Protein AF-A0A535UAD2-F1 (afdb_monomer_lite)

Foldseek 3Di:
DVLVVLCCLQQVLLVVLLVLQQPAQDDDPPPFPLVSCLVPLVSLQVSLVVVLVSQVSNLVNLLSLCVPQDDPLQVQLNVLSVQQNPLVNVLSCQLRNVLSVLSVVLVPDDPVVSVVSSVVSRCSNVDPSSLVSLLSNLVSLLSNLLSSLLSPWDFPPDCVQLVVLSVVLVVLQVCCSPVVPPDPVSVVSQLVSLQSNLVGTPVSQLSSLSSSLSRQVSVDCHPPRNSSSSVSSSVSSVVSSVVVVVVVPVVVVVVVVD

Structure (mmCIF, N/CA/C/O backbone):
data_AF-A0A535UAD2-F1
#
_entry.id   AF-A0A535UAD2-F1
#
loop_
_atom_site.group_PDB
_atom_site.id
_atom_site.type_symbol
_atom_site.label_atom_id
_atom_site.label_alt_id
_atom_site.label_comp_id
_atom_site.label_asym_id
_atom_site.label_entity_id
_atom_site.label_seq_id
_atom_site.pdbx_PDB_ins_code
_atom_site.Cartn_x
_atom_site.Cartn_y
_atom_site.Cartn_z
_atom_site.occupancy
_atom_site.B_iso_or_equiv
_atom_site.auth_seq_id
_atom_site.auth_comp_id
_atom_site.auth_asym_id
_atom_site.auth_atom_id
_atom_site.pdbx_PDB_model_num
ATOM 1 N N . MET A 1 1 ? -20.651 -20.665 1.777 1.00 61.84 1 MET A N 1
ATOM 2 C CA . MET A 1 1 ? -19.975 -20.111 0.577 1.00 61.84 1 MET A CA 1
ATOM 3 C C . MET A 1 1 ? -19.566 -18.639 0.731 1.00 61.84 1 MET A C 1
ATOM 5 O O . MET A 1 1 ? -18.399 -18.337 0.530 1.00 61.84 1 MET A O 1
ATOM 9 N N . VAL A 1 2 ? -20.458 -17.730 1.158 1.00 84.56 2 VAL A N 1
ATOM 10 C CA . VAL A 1 2 ? -20.166 -16.276 1.272 1.00 84.56 2 VAL A CA 1
ATOM 11 C C . VAL A 1 2 ? -19.014 -15.938 2.240 1.00 84.56 2 VAL A C 1
ATOM 13 O O . VAL A 1 2 ? -18.211 -15.055 1.952 1.00 84.56 2 VAL A O 1
ATOM 16 N N . ILE A 1 3 ? -18.889 -16.657 3.362 1.00 87.38 3 ILE A N 1
ATOM 17 C CA . ILE A 1 3 ? -17.812 -16.437 4.349 1.00 87.38 3 ILE A CA 1
ATOM 18 C C . ILE A 1 3 ? -16.438 -16.830 3.787 1.00 87.38 3 ILE A C 1
ATOM 20 O O . ILE A 1 3 ? -15.471 -16.098 3.971 1.00 87.38 3 ILE A O 1
ATOM 24 N N . ILE A 1 4 ? -16.359 -17.949 3.060 1.00 90.81 4 ILE A N 1
ATOM 25 C CA . ILE A 1 4 ? -15.107 -18.426 2.453 1.00 90.81 4 ILE A CA 1
ATOM 26 C C . ILE A 1 4 ? -14.611 -17.404 1.427 1.00 90.81 4 ILE A C 1
ATOM 28 O O . ILE A 1 4 ? -13.468 -16.971 1.508 1.00 90.81 4 ILE A O 1
ATOM 32 N N . LEU A 1 5 ? -15.490 -16.945 0.529 1.00 93.06 5 LEU A N 1
ATOM 33 C CA . LEU A 1 5 ? -15.155 -15.914 -0.460 1.00 93.06 5 LEU A CA 1
ATOM 34 C C . LEU A 1 5 ? -14.675 -14.615 0.200 1.00 93.06 5 LEU A C 1
ATOM 36 O O . LEU A 1 5 ? -13.677 -14.040 -0.225 1.00 93.06 5 LEU A O 1
ATOM 40 N N . ARG A 1 6 ? -15.334 -14.179 1.282 1.00 94.75 6 ARG A N 1
ATOM 41 C CA . ARG A 1 6 ? -14.886 -13.020 2.064 1.00 94.75 6 ARG A CA 1
ATOM 42 C C . ARG A 1 6 ? -13.470 -13.220 2.601 1.00 94.75 6 ARG A C 1
ATOM 44 O O . ARG A 1 6 ? -12.652 -12.329 2.416 1.00 94.75 6 ARG A O 1
ATOM 51 N N . ARG A 1 7 ? -13.171 -14.351 3.249 1.00 95.19 7 ARG A N 1
ATOM 52 C CA . ARG A 1 7 ? -11.836 -14.610 3.820 1.00 95.19 7 ARG A CA 1
ATOM 53 C C . ARG A 1 7 ? -10.758 -14.726 2.748 1.00 95.19 7 ARG A C 1
ATOM 55 O O . ARG A 1 7 ? -9.658 -14.231 2.961 1.00 95.19 7 ARG A O 1
ATOM 62 N N . LEU A 1 8 ? -11.075 -15.313 1.594 1.00 96.69 8 LEU A N 1
ATOM 63 C CA . LEU A 1 8 ? -10.153 -15.352 0.457 1.00 96.69 8 LEU A CA 1
ATOM 64 C C . LEU A 1 8 ? -9.745 -13.940 0.022 1.00 96.69 8 LEU A C 1
ATOM 66 O O . LEU A 1 8 ? -8.566 -13.694 -0.199 1.00 96.69 8 LEU A O 1
ATOM 70 N N . VAL A 1 9 ? -10.685 -12.993 -0.019 1.00 97.62 9 VAL A N 1
ATOM 71 C CA . VAL A 1 9 ? -10.362 -11.596 -0.341 1.00 97.62 9 VAL A CA 1
ATOM 72 C C . VAL A 1 9 ? -9.655 -10.901 0.825 1.00 97.62 9 VAL A C 1
ATOM 74 O O . VAL A 1 9 ? -8.586 -10.332 0.630 1.00 97.62 9 VAL A O 1
ATOM 77 N N . VAL A 1 10 ? -10.227 -10.958 2.031 1.00 97.94 10 VAL A N 1
ATOM 78 C CA . VAL A 1 10 ? -9.766 -10.189 3.202 1.00 97.94 10 VAL A CA 1
ATOM 79 C C . VAL A 1 10 ? -8.396 -10.647 3.711 1.00 97.94 10 VAL A C 1
ATOM 81 O O . VAL A 1 10 ? -7.598 -9.833 4.165 1.00 97.94 10 VAL A O 1
ATOM 84 N N . LEU A 1 11 ? -8.115 -11.948 3.640 1.00 98.25 11 LEU A N 1
ATOM 85 C CA . LEU A 1 11 ? -6.877 -12.544 4.146 1.00 98.25 11 LEU A CA 1
ATOM 86 C C . LEU A 1 11 ? -5.958 -12.988 3.010 1.00 98.25 11 LEU A C 1
ATOM 88 O O . LEU A 1 11 ? -4.758 -12.733 3.060 1.00 98.25 11 LEU A O 1
ATOM 92 N N . GLY A 1 12 ? -6.509 -13.629 1.978 1.00 98.12 12 GLY A N 1
ATOM 93 C CA . GLY A 1 12 ? -5.711 -14.156 0.871 1.00 98.12 12 GLY A CA 1
ATOM 94 C C . GLY A 1 12 ? -5.023 -13.057 0.067 1.00 98.12 12 GLY A C 1
ATOM 95 O O . GLY A 1 12 ? -3.848 -13.195 -0.251 1.00 98.12 12 GLY A O 1
ATOM 96 N N . THR A 1 13 ? -5.702 -11.938 -0.199 1.00 98.50 13 THR A N 1
ATOM 97 C CA . THR A 1 13 ? -5.114 -10.846 -0.991 1.00 98.50 13 THR A CA 1
ATOM 98 C C . THR A 1 13 ? -3.868 -10.224 -0.354 1.00 98.50 13 THR A C 1
ATOM 100 O O . THR A 1 13 ? -2.823 -10.247 -1.004 1.00 98.50 13 THR A O 1
ATOM 103 N N . PRO A 1 14 ? -3.913 -9.683 0.885 1.00 98.44 14 PRO A N 1
ATOM 104 C CA . PRO A 1 14 ? -2.718 -9.096 1.490 1.00 98.44 14 PRO A CA 1
ATOM 105 C C . PRO A 1 14 ? -1.610 -10.133 1.706 1.00 98.44 14 PRO A C 1
ATOM 107 O O . PRO A 1 14 ? -0.440 -9.788 1.602 1.00 98.44 14 PRO A O 1
ATOM 110 N N . PHE A 1 15 ? -1.956 -11.403 1.948 1.00 98.56 15 PHE A N 1
ATOM 111 C CA . PHE A 1 15 ? -0.979 -12.485 2.068 1.00 98.56 15 PHE A CA 1
ATOM 112 C C . PHE A 1 15 ? -0.243 -12.757 0.749 1.00 98.56 15 PHE A C 1
ATOM 114 O O . PHE A 1 15 ? 0.985 -12.806 0.726 1.00 98.56 15 PHE A O 1
ATOM 121 N N . VAL A 1 16 ? -0.980 -12.899 -0.358 1.00 98.62 16 VAL A N 1
ATOM 122 C CA . VAL A 1 16 ? -0.394 -13.133 -1.685 1.00 98.62 16 VAL A CA 1
ATOM 123 C C . VAL A 1 16 ? 0.443 -11.934 -2.124 1.00 98.62 16 VAL A C 1
ATOM 125 O O . VAL A 1 16 ? 1.575 -12.133 -2.557 1.00 98.62 16 VAL A O 1
ATOM 128 N N . LEU A 1 17 ? -0.064 -10.706 -1.959 1.00 98.38 17 LEU A N 1
ATOM 129 C CA . LEU A 1 17 ? 0.715 -9.499 -2.246 1.00 98.38 17 LEU A CA 1
ATOM 130 C C . LEU A 1 17 ? 1.997 -9.447 -1.413 1.00 98.38 17 LEU A C 1
ATOM 132 O O . LEU A 1 17 ? 3.058 -9.223 -1.977 1.00 98.38 17 LEU A O 1
ATOM 136 N N . ALA A 1 18 ? 1.933 -9.734 -0.106 1.00 98.00 18 ALA A N 1
ATOM 137 C CA . ALA A 1 18 ? 3.120 -9.704 0.748 1.00 98.00 18 ALA A CA 1
ATOM 138 C C . ALA A 1 18 ? 4.204 -10.667 0.247 1.00 98.00 18 ALA A C 1
ATOM 140 O O . ALA A 1 18 ? 5.378 -10.314 0.243 1.00 98.00 18 ALA A O 1
ATOM 141 N N . ILE A 1 19 ? 3.817 -11.868 -0.197 1.00 98.19 19 ILE A N 1
ATOM 142 C CA . ILE A 1 19 ? 4.753 -12.860 -0.742 1.00 98.19 19 ILE A CA 1
ATOM 143 C C . ILE A 1 19 ? 5.344 -12.396 -2.072 1.00 98.19 19 ILE A C 1
ATOM 145 O O . ILE A 1 19 ? 6.554 -12.495 -2.257 1.00 98.19 19 ILE A O 1
ATOM 149 N N . LEU A 1 20 ? 4.512 -11.916 -2.998 1.00 97.94 20 LEU A N 1
ATOM 150 C CA . LEU A 1 20 ? 4.973 -11.457 -4.309 1.00 97.94 20 LEU A CA 1
ATOM 151 C C . LEU A 1 20 ? 5.930 -10.269 -4.174 1.00 97.94 20 LEU A C 1
ATOM 153 O O . LEU A 1 20 ? 7.004 -10.268 -4.779 1.00 97.94 20 LEU A O 1
ATOM 157 N N . ASP A 1 21 ? 5.574 -9.312 -3.320 1.00 97.00 21 ASP A N 1
ATOM 158 C CA . ASP A 1 21 ? 6.324 -8.080 -3.133 1.00 97.00 21 ASP A CA 1
ATOM 159 C C . ASP A 1 21 ? 7.686 -8.329 -2.473 1.00 97.00 21 ASP A C 1
ATOM 161 O O . ASP A 1 21 ? 8.613 -7.582 -2.751 1.00 97.00 21 ASP A O 1
ATOM 165 N N . ILE A 1 22 ? 7.885 -9.404 -1.689 1.00 96.81 22 ILE A N 1
ATOM 166 C CA . ILE A 1 22 ? 9.226 -9.792 -1.184 1.00 96.81 22 ILE A CA 1
ATOM 167 C C . ILE A 1 22 ? 10.233 -9.938 -2.332 1.00 96.81 22 ILE A C 1
ATOM 169 O O . ILE A 1 22 ? 11.409 -9.611 -2.171 1.00 96.81 22 ILE A O 1
ATOM 173 N N . PHE A 1 23 ? 9.771 -10.410 -3.489 1.00 95.62 23 PHE A N 1
ATOM 174 C CA . PHE A 1 23 ? 10.596 -10.636 -4.669 1.00 95.62 23 PHE A CA 1
ATOM 175 C C . PHE A 1 23 ? 10.524 -9.484 -5.675 1.00 95.62 23 PHE A C 1
ATOM 177 O O . PHE A 1 23 ? 11.023 -9.628 -6.792 1.00 95.62 23 PHE A O 1
ATOM 184 N N . HIS A 1 24 ? 9.919 -8.346 -5.328 1.00 95.50 24 HIS A N 1
ATOM 185 C CA . HIS A 1 24 ? 9.882 -7.190 -6.215 1.00 95.50 24 HIS A CA 1
ATOM 186 C C . HIS A 1 24 ? 11.310 -6.658 -6.457 1.00 95.50 24 HIS A C 1
ATOM 188 O O . HIS A 1 24 ? 12.003 -6.298 -5.494 1.00 95.50 24 HIS A O 1
ATOM 194 N N . PRO A 1 25 ? 11.776 -6.559 -7.723 1.00 92.12 25 PRO A N 1
ATOM 195 C CA . PRO A 1 25 ? 13.094 -6.014 -8.028 1.00 92.12 25 PRO A CA 1
ATOM 196 C C . PRO A 1 25 ? 13.251 -4.613 -7.437 1.00 92.12 25 PRO A C 1
ATOM 198 O O . PRO A 1 25 ? 12.496 -3.695 -7.747 1.00 92.12 25 PRO A O 1
ATOM 201 N N . SER A 1 26 ? 14.221 -4.463 -6.544 1.00 81.19 26 SER A N 1
ATOM 202 C CA . SER A 1 26 ? 14.482 -3.217 -5.827 1.00 81.19 26 SER A CA 1
ATOM 203 C C . SER A 1 26 ? 15.801 -2.643 -6.311 1.00 81.19 26 SER A C 1
ATOM 205 O O . SER A 1 26 ? 16.771 -3.381 -6.488 1.00 81.19 26 SER A O 1
ATOM 207 N N . PHE A 1 27 ? 15.856 -1.334 -6.517 1.00 75.94 27 PHE A N 1
ATOM 208 C CA . PHE A 1 27 ? 17.075 -0.677 -6.959 1.00 75.94 27 PHE A CA 1
ATOM 209 C C . PHE A 1 27 ? 17.232 0.689 -6.320 1.00 75.94 27 PHE A C 1
ATOM 211 O O . PHE A 1 27 ? 16.265 1.371 -5.986 1.00 75.94 27 PHE A O 1
ATOM 218 N N . PHE A 1 28 ? 18.489 1.072 -6.144 1.00 60.41 28 PHE A N 1
ATOM 219 C CA . PHE A 1 28 ? 18.849 2.393 -5.667 1.00 60.41 28 PHE A CA 1
ATOM 220 C C . PHE A 1 28 ? 18.935 3.347 -6.858 1.00 60.41 28 PHE A C 1
ATOM 222 O O . PHE A 1 28 ? 19.358 2.957 -7.945 1.00 60.41 28 PHE A O 1
ATOM 229 N N . ALA A 1 29 ? 18.572 4.612 -6.647 1.00 55.81 29 ALA A N 1
ATOM 230 C CA . ALA A 1 29 ? 18.468 5.623 -7.702 1.00 55.81 29 ALA A CA 1
ATOM 231 C C . ALA A 1 29 ? 19.754 5.842 -8.533 1.00 55.81 29 ALA A C 1
ATOM 233 O O . ALA A 1 29 ? 19.689 6.451 -9.595 1.00 55.81 29 ALA A O 1
ATOM 234 N N . GLN A 1 30 ? 20.916 5.354 -8.083 1.00 60.47 30 GLN A N 1
ATOM 235 C CA . GLN A 1 30 ? 22.208 5.615 -8.723 1.00 60.47 30 GLN A CA 1
ATOM 236 C C . GLN A 1 30 ? 22.417 4.902 -10.071 1.00 60.47 30 GLN A C 1
ATOM 238 O O . GLN A 1 30 ? 23.239 5.364 -10.854 1.00 60.47 30 GLN A O 1
ATOM 243 N N . THR A 1 31 ? 21.705 3.808 -10.368 1.00 68.69 31 THR A N 1
ATOM 244 C CA . THR A 1 31 ? 21.926 3.014 -11.598 1.00 68.69 31 THR A CA 1
ATOM 245 C C . THR A 1 31 ? 20.880 3.230 -12.701 1.00 68.69 31 THR A C 1
ATOM 247 O O . THR A 1 31 ? 21.028 2.669 -13.785 1.00 68.69 31 THR A O 1
ATOM 250 N N . GLY A 1 32 ? 19.850 4.054 -12.466 1.00 81.50 32 GLY A N 1
ATOM 251 C CA . GLY A 1 32 ? 18.708 4.198 -13.382 1.00 81.50 32 GLY A CA 1
ATOM 252 C C . GLY A 1 32 ? 17.814 2.950 -13.409 1.00 81.50 32 GLY A C 1
ATOM 253 O O . GLY A 1 32 ? 18.252 1.832 -13.118 1.00 81.50 32 GLY A O 1
ATOM 254 N N . VAL A 1 33 ? 16.535 3.120 -13.749 1.00 87.56 33 VAL A N 1
ATOM 255 C CA . VAL A 1 33 ? 15.573 2.005 -13.786 1.00 87.56 33 VAL A CA 1
ATOM 256 C C . VAL A 1 33 ? 15.915 1.024 -14.911 1.00 87.56 33 VAL A C 1
ATOM 258 O O . VAL A 1 33 ? 15.781 -0.193 -14.748 1.00 87.56 33 VAL A O 1
ATOM 261 N N . PHE A 1 34 ? 16.429 1.540 -16.033 1.00 89.88 34 PHE A N 1
ATOM 262 C CA . PHE A 1 34 ? 16.767 0.735 -17.201 1.00 89.88 34 PHE A CA 1
ATOM 263 C C . PHE A 1 34 ? 17.788 -0.359 -16.863 1.00 89.88 34 PHE A C 1
ATOM 265 O O . PHE A 1 34 ? 17.537 -1.543 -17.103 1.00 89.88 34 PHE A O 1
ATOM 272 N N . GLN A 1 35 ? 18.932 0.013 -16.281 1.00 87.50 35 GLN A N 1
ATOM 273 C CA . GLN A 1 35 ? 19.981 -0.957 -15.955 1.00 87.50 35 GLN A CA 1
ATOM 274 C C . GLN A 1 35 ? 19.557 -1.884 -14.818 1.00 87.50 35 GLN A C 1
ATOM 276 O O . GLN A 1 35 ? 19.829 -3.083 -14.870 1.00 87.50 35 GLN A O 1
ATOM 281 N N . ALA A 1 36 ? 18.862 -1.340 -13.818 1.00 87.00 36 ALA A N 1
ATOM 282 C CA . ALA A 1 36 ? 18.473 -2.069 -12.621 1.00 87.00 36 ALA A CA 1
ATOM 283 C C . ALA A 1 36 ? 17.567 -3.279 -12.892 1.00 87.00 36 ALA A C 1
ATOM 285 O O . ALA A 1 36 ? 17.713 -4.319 -12.249 1.00 87.00 36 ALA A O 1
ATOM 286 N N . ILE A 1 37 ? 16.631 -3.152 -13.834 1.00 90.56 37 ILE A N 1
ATOM 287 C CA . ILE A 1 37 ? 15.585 -4.162 -14.054 1.00 90.56 37 ILE A CA 1
ATOM 288 C C . ILE A 1 37 ? 15.867 -5.035 -15.280 1.00 90.56 37 ILE A C 1
ATOM 290 O O . ILE A 1 37 ? 15.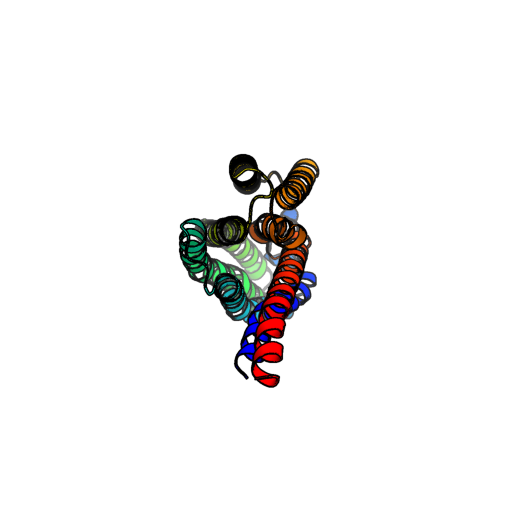300 -6.120 -15.395 1.00 90.56 37 ILE A O 1
ATOM 294 N N . SER A 1 38 ? 16.758 -4.622 -16.189 1.00 89.88 38 SER A N 1
ATOM 295 C CA . SER A 1 38 ? 16.991 -5.307 -17.474 1.00 89.88 38 SER A CA 1
ATOM 296 C C . SER A 1 38 ? 17.190 -6.828 -17.359 1.00 89.88 38 SER A C 1
ATOM 298 O O . SER A 1 38 ? 16.661 -7.576 -18.179 1.00 89.88 38 SER A O 1
ATOM 300 N N . SER A 1 39 ? 17.894 -7.308 -16.328 1.00 92.06 39 SER A N 1
ATOM 301 C CA . SER A 1 39 ? 18.132 -8.744 -16.100 1.00 92.06 39 SER A CA 1
ATOM 302 C C . SER A 1 39 ? 16.911 -9.515 -15.576 1.00 92.06 39 SER A C 1
ATOM 304 O O . SER A 1 39 ? 16.857 -10.736 -15.699 1.00 92.06 39 SER A O 1
ATOM 306 N N . GLN A 1 40 ? 15.918 -8.821 -15.015 1.00 94.19 40 GLN A N 1
ATOM 307 C CA . GLN A 1 40 ? 14.730 -9.388 -14.366 1.00 94.19 40 GLN A CA 1
ATOM 308 C C . GLN A 1 40 ? 13.425 -8.978 -15.067 1.00 94.19 40 GLN A C 1
ATOM 310 O O . GLN A 1 40 ? 12.338 -9.080 -14.500 1.00 94.19 40 GLN A O 1
ATOM 315 N N . ILE A 1 41 ? 13.509 -8.542 -16.327 1.00 95.19 41 ILE A N 1
ATOM 316 C CA . ILE A 1 41 ? 12.401 -7.898 -17.041 1.00 95.19 41 ILE A CA 1
ATOM 317 C C . ILE A 1 41 ? 11.138 -8.760 -17.183 1.00 95.19 41 ILE A C 1
ATOM 319 O O . ILE A 1 41 ? 10.018 -8.251 -17.188 1.00 95.19 41 ILE A O 1
ATOM 323 N N . ASN A 1 42 ? 11.295 -10.081 -17.291 1.00 96.19 42 ASN A N 1
ATOM 324 C CA . ASN A 1 42 ? 10.160 -11.002 -17.359 1.00 96.19 42 ASN A CA 1
ATOM 325 C C . ASN A 1 42 ? 9.392 -11.040 -16.041 1.00 96.19 42 ASN A C 1
ATOM 327 O O . ASN A 1 42 ? 8.162 -10.983 -16.046 1.00 96.19 42 ASN A O 1
ATOM 331 N N . TRP A 1 43 ? 10.119 -11.108 -14.927 1.00 97.06 43 TRP A N 1
ATOM 332 C CA . TRP A 1 43 ? 9.512 -11.092 -13.607 1.00 97.06 43 TRP A CA 1
ATOM 333 C C . TRP A 1 43 ? 8.881 -9.735 -13.312 1.00 97.06 43 TRP A C 1
ATOM 335 O O . TRP A 1 43 ? 7.729 -9.696 -12.906 1.00 97.06 43 TRP A O 1
ATOM 345 N N . TRP A 1 44 ? 9.574 -8.640 -13.631 1.00 96.88 44 TRP A N 1
ATOM 346 C CA . TRP A 1 44 ? 9.049 -7.284 -13.487 1.00 96.88 44 TRP A CA 1
ATOM 347 C C . TRP A 1 44 ? 7.664 -7.118 -14.125 1.00 96.88 44 TRP A C 1
ATOM 349 O O . TRP A 1 44 ? 6.718 -6.736 -13.444 1.00 96.88 44 TRP A O 1
ATOM 359 N N . ILE A 1 45 ? 7.510 -7.468 -15.407 1.00 97.75 45 ILE A N 1
ATOM 360 C CA . ILE A 1 45 ? 6.211 -7.350 -16.090 1.00 97.75 45 ILE A CA 1
ATOM 361 C C . ILE A 1 45 ? 5.177 -8.298 -15.476 1.00 97.75 45 ILE A C 1
ATOM 363 O O . ILE A 1 45 ? 4.038 -7.896 -15.258 1.00 97.75 45 ILE A O 1
ATOM 367 N N . THR A 1 46 ? 5.561 -9.546 -15.190 1.00 98.38 46 THR A N 1
ATOM 368 C CA . THR A 1 46 ? 4.646 -10.545 -14.614 1.00 98.38 46 THR A CA 1
ATOM 369 C C . THR A 1 46 ? 4.092 -10.075 -13.272 1.00 98.38 46 THR A C 1
ATOM 371 O O . THR A 1 46 ? 2.886 -10.139 -13.052 1.00 98.38 46 THR A O 1
ATOM 374 N N . LEU A 1 47 ? 4.965 -9.569 -12.401 1.00 98.31 47 LEU A N 1
ATOM 375 C CA . LEU A 1 47 ? 4.618 -9.066 -11.081 1.00 98.31 47 LEU A CA 1
ATOM 376 C C . LEU A 1 47 ? 3.605 -7.923 -11.174 1.00 98.31 47 LEU A C 1
ATOM 378 O O . LEU A 1 47 ? 2.530 -8.038 -10.594 1.00 98.31 47 LEU A O 1
ATOM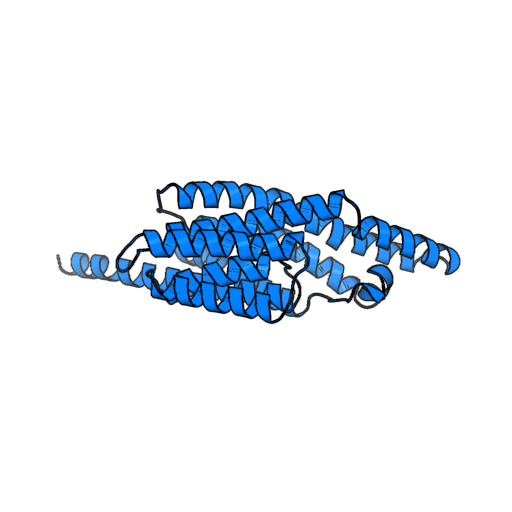 382 N N . HIS A 1 48 ? 3.884 -6.899 -11.980 1.00 98.38 48 HIS A N 1
ATOM 383 C CA . HIS A 1 48 ? 2.999 -5.737 -12.107 1.00 98.38 48 HIS A CA 1
ATOM 384 C C . HIS A 1 48 ? 1.655 -6.094 -12.770 1.00 98.38 48 HIS A C 1
ATOM 386 O O . HIS A 1 48 ? 0.602 -5.598 -12.381 1.00 98.38 48 HIS A O 1
ATOM 392 N N . VAL A 1 49 ? 1.631 -7.050 -13.710 1.00 98.62 49 VAL A N 1
ATOM 393 C CA . VAL A 1 49 ? 0.365 -7.581 -14.252 1.00 98.62 49 VAL A CA 1
ATOM 394 C C . VAL A 1 49 ? -0.465 -8.286 -13.174 1.00 98.62 49 VAL A C 1
ATOM 396 O O . VAL A 1 49 ? -1.685 -8.122 -13.148 1.00 98.62 49 VAL A O 1
ATOM 399 N N . LEU A 1 50 ? 0.165 -9.060 -12.284 1.00 98.56 50 LEU A N 1
ATOM 400 C CA . LEU A 1 50 ? -0.520 -9.703 -11.156 1.00 98.56 50 LEU A CA 1
ATOM 401 C C . LEU A 1 50 ? -0.962 -8.684 -10.097 1.00 98.56 50 LEU A C 1
ATOM 403 O O . LEU A 1 50 ? -2.030 -8.839 -9.505 1.00 98.56 50 LEU A O 1
ATOM 407 N N . GLN A 1 51 ? -0.167 -7.642 -9.868 1.00 98.44 51 GLN A N 1
ATOM 408 C CA . GLN A 1 51 ? -0.437 -6.601 -8.883 1.00 98.44 51 GLN A CA 1
ATOM 409 C C . GLN A 1 51 ? -1.659 -5.747 -9.244 1.00 98.44 51 GLN A C 1
ATOM 411 O O . GLN A 1 51 ? -2.428 -5.423 -8.343 1.00 98.44 51 GLN A O 1
ATOM 416 N N . LEU A 1 52 ? -1.936 -5.474 -10.528 1.00 98.19 52 LEU A N 1
ATOM 417 C CA . LEU A 1 52 ? -3.132 -4.721 -10.946 1.00 98.19 52 LEU A CA 1
ATOM 418 C C . LEU A 1 52 ? -4.450 -5.237 -10.321 1.00 98.19 52 LEU A C 1
ATOM 420 O O . LEU A 1 52 ? -5.113 -4.477 -9.606 1.00 98.19 52 LEU A O 1
ATOM 424 N N . PRO A 1 53 ? -4.870 -6.504 -10.532 1.00 98.50 53 PRO A N 1
ATOM 425 C CA . PRO A 1 53 ? -6.072 -7.024 -9.891 1.00 98.50 53 PRO A CA 1
ATOM 426 C C . PRO A 1 53 ? -5.900 -7.188 -8.377 1.00 98.50 53 PRO A C 1
ATOM 428 O O . PRO A 1 53 ? -6.870 -7.011 -7.639 1.00 98.50 53 PRO A O 1
ATOM 431 N N . LEU A 1 54 ? -4.697 -7.503 -7.888 1.00 98.69 54 LEU A N 1
ATOM 432 C CA . LEU A 1 54 ? -4.458 -7.697 -6.460 1.00 98.69 54 LEU A CA 1
ATOM 433 C C . LEU A 1 54 ? -4.581 -6.394 -5.656 1.00 98.69 54 LEU A C 1
ATOM 435 O O . LEU A 1 54 ? -5.142 -6.423 -4.565 1.00 98.69 54 LEU A O 1
ATOM 439 N N . PHE A 1 55 ? -4.163 -5.243 -6.185 1.00 98.62 55 PHE A N 1
ATOM 440 C CA . PHE A 1 55 ? -4.386 -3.945 -5.545 1.00 98.62 55 PHE A CA 1
ATOM 441 C C . PHE A 1 55 ? -5.874 -3.587 -5.506 1.00 98.62 55 PHE A C 1
ATOM 443 O O . PHE A 1 55 ? -6.372 -3.122 -4.478 1.00 98.62 55 PHE A O 1
ATOM 450 N N . CYS A 1 56 ? -6.634 -3.903 -6.557 1.00 98.69 56 CYS A N 1
ATOM 451 C CA . CYS A 1 56 ? -8.093 -3.778 -6.531 1.00 98.69 56 CYS A CA 1
ATOM 452 C C . CYS A 1 56 ? -8.736 -4.692 -5.474 1.00 98.69 56 CYS A C 1
ATOM 454 O O . CYS A 1 56 ? -9.645 -4.280 -4.750 1.00 98.69 56 CYS A O 1
ATOM 456 N N . LEU A 1 57 ? -8.249 -5.926 -5.336 1.00 98.69 57 LEU A N 1
ATOM 457 C CA . LEU A 1 57 ? -8.707 -6.849 -4.299 1.00 98.69 57 LEU A CA 1
ATOM 458 C C . LEU A 1 57 ? -8.284 -6.402 -2.892 1.00 98.69 57 LEU A C 1
ATOM 460 O O . LEU A 1 57 ? -9.025 -6.631 -1.939 1.00 98.69 57 LEU A O 1
ATOM 464 N N . LEU A 1 58 ? -7.146 -5.723 -2.745 1.00 98.75 58 LEU A N 1
ATOM 465 C CA . LEU A 1 58 ? -6.679 -5.174 -1.472 1.00 98.75 58 LEU A CA 1
ATOM 466 C C . LEU A 1 58 ? -7.579 -4.010 -1.030 1.00 98.75 58 LEU A C 1
ATOM 468 O O . LEU A 1 58 ? -7.990 -3.933 0.131 1.00 98.75 58 LEU A O 1
ATOM 472 N N . ALA A 1 59 ? -7.972 -3.156 -1.977 1.00 98.69 59 ALA A N 1
ATOM 473 C CA . ALA A 1 59 ? -8.987 -2.126 -1.777 1.00 98.69 59 ALA A CA 1
ATOM 474 C C . ALA A 1 59 ? -10.325 -2.744 -1.322 1.00 98.69 59 ALA A C 1
ATOM 476 O O . ALA A 1 59 ? -10.922 -2.316 -0.328 1.00 98.69 59 ALA A O 1
ATOM 477 N N . LEU A 1 60 ? -10.763 -3.811 -2.003 1.00 98.62 60 LEU A N 1
ATOM 478 C CA . LEU A 1 60 ? -11.969 -4.557 -1.647 1.00 98.62 60 LEU A CA 1
ATOM 479 C C . LEU A 1 60 ? -11.857 -5.215 -0.264 1.00 98.62 60 LEU A C 1
ATOM 481 O O . LEU A 1 60 ? -12.821 -5.192 0.499 1.00 98.62 60 LEU A O 1
ATOM 485 N N . SER A 1 61 ? -10.693 -5.759 0.092 1.00 98.62 61 SER A N 1
ATOM 486 C CA . SER A 1 61 ? -10.411 -6.314 1.418 1.00 98.62 61 SER A CA 1
ATOM 487 C C . SER A 1 61 ? -10.690 -5.283 2.513 1.00 98.62 61 SER A C 1
ATOM 489 O O . SER A 1 61 ? -11.457 -5.555 3.441 1.00 98.62 61 SER A O 1
ATOM 491 N N . LEU A 1 62 ? -10.160 -4.063 2.373 1.00 98.62 62 LEU A N 1
ATOM 492 C CA . LEU A 1 62 ? -10.367 -3.002 3.361 1.00 98.62 62 LEU A CA 1
ATOM 493 C C . LEU A 1 62 ? -11.829 -2.554 3.419 1.00 98.62 62 LEU A C 1
ATOM 495 O O . LEU A 1 62 ? -12.391 -2.379 4.502 1.00 98.62 62 LEU A O 1
ATOM 499 N N . TYR A 1 63 ? -12.478 -2.445 2.260 1.00 98.62 63 TYR A N 1
ATOM 500 C CA . TYR A 1 63 ? -13.904 -2.145 2.188 1.00 98.62 63 TYR A CA 1
ATOM 501 C C . TYR A 1 63 ? -14.741 -3.200 2.934 1.00 98.62 63 TYR A C 1
ATOM 503 O O . TYR A 1 63 ? -15.664 -2.864 3.682 1.00 98.62 63 TYR A O 1
ATOM 511 N N . LEU A 1 64 ? -14.402 -4.483 2.774 1.00 97.88 64 LEU A N 1
ATOM 512 C CA . LEU A 1 64 ? -15.080 -5.596 3.436 1.00 97.88 64 LEU A CA 1
ATOM 513 C C . LEU A 1 64 ? -14.826 -5.632 4.947 1.00 97.88 64 LEU A C 1
ATOM 515 O O . LEU A 1 64 ? -15.752 -6.001 5.681 1.00 97.88 64 LEU A O 1
ATOM 519 N N . LEU A 1 65 ? -13.639 -5.238 5.424 1.00 97.19 65 LEU A N 1
ATOM 520 C CA . LEU A 1 65 ? -13.362 -5.068 6.858 1.00 97.19 65 LEU A CA 1
ATOM 521 C C . LEU A 1 65 ? -14.289 -4.019 7.490 1.00 97.19 65 LEU A C 1
ATOM 523 O O . LEU A 1 65 ? -14.785 -4.225 8.593 1.00 97.19 65 LEU A O 1
ATOM 527 N N . LEU A 1 66 ? -14.619 -2.952 6.758 1.00 97.62 66 LEU A N 1
ATOM 528 C CA . LEU A 1 66 ? -15.541 -1.902 7.205 1.00 97.62 66 LEU A CA 1
ATOM 529 C C . LEU A 1 66 ? -17.027 -2.240 7.011 1.00 97.62 66 LEU A C 1
ATOM 531 O O . LEU A 1 66 ? -17.898 -1.399 7.266 1.00 97.62 66 LEU A O 1
ATOM 535 N N . LYS A 1 67 ? -17.366 -3.442 6.532 1.00 95.44 67 LYS A N 1
ATOM 536 C CA . LYS A 1 67 ? -18.762 -3.827 6.294 1.00 95.44 67 LYS A CA 1
ATOM 537 C C . LYS A 1 67 ? -19.549 -3.849 7.610 1.00 95.44 67 LYS A C 1
ATOM 539 O O . LYS A 1 67 ? -19.276 -4.661 8.491 1.00 95.44 67 LYS A O 1
ATOM 544 N N . GLY A 1 68 ? -20.580 -3.006 7.691 1.00 93.50 68 GLY A N 1
ATOM 545 C CA . GLY A 1 68 ? -21.435 -2.849 8.875 1.00 93.50 68 GLY A CA 1
ATOM 546 C C . GLY A 1 68 ? -21.028 -1.704 9.809 1.00 93.50 68 GLY A C 1
ATOM 547 O O . GLY A 1 68 ? -21.756 -1.422 10.751 1.00 93.50 68 GLY A O 1
ATOM 548 N N . VAL A 1 69 ? -19.917 -1.008 9.537 1.00 96.38 69 VAL A N 1
ATOM 549 C CA . VAL A 1 69 ? -19.455 0.136 10.341 1.00 96.38 69 VAL A CA 1
ATOM 550 C C . VAL A 1 69 ? -19.971 1.446 9.741 1.00 96.38 69 VAL A C 1
ATOM 552 O O . VAL A 1 69 ? -19.620 1.795 8.610 1.00 96.38 69 VAL A O 1
ATOM 555 N N . GLN A 1 70 ? -20.796 2.183 10.486 1.00 94.50 70 GLN A N 1
ATOM 556 C CA . GLN A 1 70 ? -21.434 3.426 10.032 1.00 94.50 70 GLN A CA 1
ATOM 557 C C . GLN A 1 70 ? -20.991 4.614 10.896 1.00 94.50 70 GLN A C 1
ATOM 559 O O . GLN A 1 70 ? -21.639 4.974 11.871 1.00 94.50 70 GLN A O 1
ATOM 564 N N . ASN A 1 71 ? -19.848 5.209 10.554 1.00 96.19 71 ASN A N 1
ATOM 565 C CA . ASN A 1 71 ? -19.347 6.436 11.172 1.00 96.19 71 ASN A CA 1
ATOM 566 C C . ASN A 1 71 ? -18.546 7.263 10.150 1.00 96.19 71 ASN A C 1
ATOM 568 O O . ASN A 1 71 ? -18.219 6.777 9.065 1.00 96.19 71 ASN A O 1
ATOM 572 N N . VAL A 1 72 ? -18.232 8.517 10.494 1.00 97.31 72 VAL A N 1
ATOM 573 C CA . VAL A 1 72 ? -17.526 9.456 9.600 1.00 97.31 72 VAL A CA 1
ATOM 574 C C . VAL A 1 72 ? -16.170 8.904 9.153 1.00 97.31 72 VAL A C 1
ATOM 576 O O . VAL A 1 72 ? -15.845 8.983 7.972 1.00 97.31 72 VAL A O 1
ATOM 579 N N . ALA A 1 73 ? -15.409 8.283 10.057 1.00 96.88 73 ALA A N 1
ATOM 580 C CA . ALA A 1 73 ? -14.111 7.695 9.731 1.00 96.88 73 ALA A CA 1
ATOM 581 C C . ALA A 1 73 ? -14.238 6.556 8.700 1.00 96.88 73 ALA A C 1
ATOM 583 O O . ALA A 1 73 ? -13.475 6.502 7.738 1.00 96.88 73 ALA A O 1
ATOM 584 N N . ALA A 1 74 ? -15.256 5.700 8.818 1.00 98.19 74 ALA A N 1
ATOM 585 C CA . ALA A 1 74 ? -15.529 4.656 7.834 1.00 98.19 74 ALA A CA 1
ATOM 586 C C . ALA A 1 74 ? -15.940 5.244 6.473 1.00 98.19 74 ALA A C 1
ATOM 588 O O . ALA A 1 74 ? -15.586 4.694 5.433 1.00 98.19 74 ALA A O 1
ATOM 589 N N . THR A 1 75 ? -16.679 6.357 6.455 1.00 98.56 75 THR A N 1
ATOM 590 C CA . THR A 1 75 ? -17.022 7.069 5.213 1.00 98.56 75 THR A CA 1
ATOM 591 C C . THR A 1 75 ? -15.783 7.653 4.542 1.00 98.56 75 THR A C 1
ATOM 593 O O . THR A 1 75 ? -15.577 7.408 3.355 1.00 98.56 75 THR A O 1
ATOM 596 N N . ILE A 1 76 ? -14.927 8.347 5.300 1.00 98.50 76 ILE A N 1
ATOM 597 C CA . ILE A 1 76 ? -13.643 8.867 4.805 1.00 98.50 76 ILE A CA 1
ATOM 598 C C . ILE A 1 76 ? -12.807 7.722 4.234 1.00 98.50 76 ILE A C 1
ATOM 600 O O . ILE A 1 76 ? -12.325 7.820 3.110 1.00 98.50 76 ILE A O 1
ATOM 604 N N . SER A 1 77 ? -12.707 6.605 4.962 1.00 98.62 77 SER A N 1
ATOM 605 C CA . SER A 1 77 ? -11.964 5.437 4.499 1.00 98.62 77 SER A CA 1
ATOM 606 C C . SER A 1 77 ? -12.476 4.933 3.148 1.00 98.62 77 SER A C 1
ATOM 608 O O . SER A 1 77 ? -11.685 4.762 2.228 1.00 98.62 77 SER A O 1
ATOM 610 N N . ARG A 1 78 ? -13.795 4.778 2.967 1.00 98.69 78 ARG A N 1
ATOM 611 C CA . ARG A 1 78 ? -14.385 4.310 1.697 1.00 98.69 78 ARG A CA 1
ATOM 612 C C . ARG A 1 78 ? -14.133 5.252 0.523 1.00 98.69 78 ARG A C 1
ATOM 614 O O . ARG A 1 78 ? -13.886 4.772 -0.580 1.00 98.69 78 ARG A O 1
ATOM 621 N N . ILE A 1 79 ? -14.178 6.563 0.750 1.00 98.75 79 ILE A N 1
ATOM 622 C CA . ILE A 1 79 ? -13.838 7.552 -0.283 1.00 98.75 79 ILE A CA 1
ATOM 623 C C . ILE A 1 79 ? -12.361 7.406 -0.667 1.00 98.75 79 ILE A C 1
ATOM 625 O O . ILE A 1 79 ? -12.033 7.324 -1.847 1.00 98.75 79 ILE A O 1
ATOM 629 N N . SER A 1 80 ? -11.470 7.286 0.316 1.00 98.69 80 SER A N 1
ATOM 630 C CA . SER A 1 80 ? -10.036 7.120 0.069 1.00 98.69 80 SER A CA 1
ATOM 631 C C . SER A 1 80 ? -9.683 5.775 -0.580 1.00 98.69 80 SER A C 1
ATOM 633 O O . SER A 1 80 ? -8.772 5.723 -1.402 1.00 98.69 80 SER A O 1
ATOM 635 N N . ILE A 1 81 ? -10.440 4.705 -0.303 1.00 98.81 81 ILE A N 1
ATOM 636 C CA . ILE A 1 81 ? -10.351 3.427 -1.032 1.00 98.81 81 ILE A CA 1
ATOM 637 C C . ILE A 1 81 ? -10.632 3.644 -2.524 1.00 98.81 81 ILE A C 1
ATOM 639 O O . ILE A 1 81 ? -9.914 3.096 -3.359 1.00 98.81 81 ILE A O 1
ATOM 643 N N . ALA A 1 82 ? -11.643 4.452 -2.867 1.00 98.62 82 ALA A N 1
ATOM 644 C CA . ALA A 1 82 ? -11.957 4.768 -4.260 1.00 98.62 82 ALA A CA 1
ATOM 645 C C . ALA A 1 82 ? -10.815 5.542 -4.943 1.00 98.62 82 ALA A C 1
ATOM 647 O O . ALA A 1 82 ? -10.485 5.269 -6.092 1.00 98.62 82 ALA A O 1
ATOM 648 N N . ILE A 1 83 ? -10.158 6.458 -4.226 1.00 98.62 83 ILE A N 1
ATOM 649 C CA . ILE A 1 83 ? -8.964 7.157 -4.726 1.00 98.62 83 ILE A CA 1
ATOM 650 C C . ILE A 1 83 ? -7.830 6.151 -4.975 1.00 98.62 83 ILE A C 1
ATOM 652 O O . ILE A 1 83 ? -7.270 6.113 -6.069 1.00 98.62 83 ILE A O 1
ATOM 656 N N . PHE A 1 84 ? -7.527 5.291 -3.999 1.00 98.62 84 PHE A N 1
ATOM 657 C CA . PHE A 1 84 ? -6.474 4.281 -4.124 1.00 98.62 84 PHE A CA 1
ATOM 658 C C . PHE A 1 84 ? -6.691 3.355 -5.328 1.00 98.62 84 PHE A C 1
ATOM 660 O O . PHE A 1 84 ? -5.782 3.196 -6.139 1.00 98.62 84 PHE A O 1
ATOM 667 N N . VAL A 1 85 ? -7.892 2.786 -5.485 1.00 98.38 85 VAL A N 1
ATOM 668 C CA . VAL A 1 85 ? -8.177 1.816 -6.559 1.00 98.38 85 VAL A CA 1
ATOM 669 C C . VAL A 1 85 ? -8.141 2.436 -7.959 1.00 98.38 85 VAL A C 1
ATOM 671 O O . VAL A 1 85 ? -7.927 1.725 -8.934 1.00 98.38 85 VAL A O 1
ATOM 674 N N . ILE A 1 86 ? -8.328 3.754 -8.072 1.00 98.50 86 ILE A N 1
ATOM 675 C CA . ILE A 1 86 ? -8.212 4.472 -9.345 1.00 98.50 86 ILE A CA 1
ATOM 676 C C . ILE A 1 86 ? -6.743 4.769 -9.653 1.00 98.50 86 ILE A C 1
ATOM 678 O O . ILE A 1 86 ? -6.263 4.458 -10.741 1.00 98.50 86 ILE A O 1
ATOM 682 N N . PHE A 1 87 ? -6.022 5.380 -8.711 1.00 98.62 87 PHE A N 1
ATOM 683 C CA . PHE A 1 87 ? -4.712 5.961 -9.005 1.00 98.62 87 PHE A CA 1
ATOM 684 C C . PHE A 1 87 ? -3.548 4.988 -8.827 1.00 98.62 87 PHE A C 1
ATOM 686 O O . PHE A 1 87 ? -2.602 5.051 -9.609 1.00 98.62 87 PHE A O 1
ATOM 693 N N . TYR A 1 88 ? -3.604 4.070 -7.857 1.00 98.12 88 TYR A N 1
ATOM 694 C CA . TYR A 1 88 ? -2.483 3.164 -7.595 1.00 98.12 88 TYR A CA 1
ATOM 695 C C . TYR A 1 88 ? -2.312 2.107 -8.699 1.00 98.12 88 TYR A C 1
ATOM 697 O O . TYR A 1 88 ? -1.210 2.000 -9.231 1.00 98.12 88 TYR A O 1
ATOM 705 N N . PRO A 1 89 ? -3.367 1.406 -9.166 1.00 98.38 89 PRO A N 1
ATOM 706 C CA . PRO A 1 89 ? -3.243 0.531 -10.334 1.00 98.38 89 PRO A CA 1
ATOM 707 C C . PRO A 1 89 ? -2.899 1.292 -11.624 1.00 98.38 89 PRO A C 1
ATOM 709 O O . PRO A 1 89 ? -2.197 0.763 -12.479 1.00 98.38 89 PRO A O 1
ATOM 712 N N . ALA A 1 90 ? -3.350 2.543 -11.781 1.00 98.56 90 ALA A N 1
ATOM 713 C CA . ALA A 1 90 ? -2.964 3.367 -12.929 1.00 98.56 90 ALA A CA 1
ATOM 714 C C . ALA A 1 90 ? -1.464 3.705 -12.915 1.00 98.56 90 ALA A C 1
ATOM 716 O O . ALA A 1 90 ? -0.805 3.605 -13.950 1.00 98.56 90 ALA A O 1
ATOM 717 N N . PHE A 1 91 ? -0.919 4.064 -11.747 1.00 98.00 91 PHE A N 1
ATOM 718 C CA . PHE A 1 91 ? 0.520 4.216 -11.540 1.00 98.00 91 PHE A CA 1
ATOM 719 C C . PHE A 1 91 ? 1.265 2.924 -11.888 1.00 98.00 91 PHE A C 1
ATOM 721 O O . PHE A 1 91 ? 2.208 2.954 -12.675 1.00 98.00 91 PHE A O 1
ATOM 728 N N . ASP A 1 92 ? 0.805 1.795 -11.355 1.00 97.50 92 ASP A N 1
ATOM 729 C CA . ASP A 1 92 ? 1.444 0.491 -11.520 1.00 97.50 92 ASP A CA 1
ATOM 730 C C . ASP A 1 92 ? 1.440 0.013 -12.983 1.00 97.50 92 ASP A C 1
ATOM 732 O O . ASP A 1 92 ? 2.436 -0.484 -13.509 1.00 97.50 92 ASP A O 1
ATOM 736 N N . GLY A 1 93 ? 0.345 0.268 -13.701 1.00 98.38 93 GLY A N 1
ATOM 737 C CA . GLY A 1 93 ? 0.259 0.022 -15.137 1.00 98.38 93 GLY A CA 1
ATOM 738 C C . GLY A 1 93 ? 1.181 0.935 -15.947 1.00 98.38 93 GLY A C 1
ATOM 739 O O . GLY A 1 93 ? 1.878 0.469 -16.850 1.00 98.38 93 GLY A O 1
ATOM 740 N N . LEU A 1 94 ? 1.224 2.231 -15.622 1.00 97.94 94 LEU A N 1
ATOM 741 C CA . LEU A 1 94 ? 2.072 3.195 -16.323 1.00 97.94 94 LEU A CA 1
ATOM 742 C C . LEU A 1 94 ? 3.557 2.888 -16.113 1.00 97.94 94 LEU A C 1
ATOM 744 O O . LEU A 1 94 ? 4.326 2.851 -17.071 1.00 97.94 94 LEU A O 1
ATOM 748 N N . ILE A 1 95 ? 3.962 2.686 -14.865 1.00 95.81 95 ILE A N 1
ATOM 749 C CA . ILE A 1 95 ? 5.368 2.637 -14.484 1.00 95.81 95 ILE A CA 1
ATOM 750 C C . ILE A 1 95 ? 5.876 1.211 -14.427 1.00 95.81 95 ILE A C 1
ATOM 752 O O . ILE A 1 95 ? 6.896 0.929 -15.045 1.00 95.81 95 ILE A O 1
ATOM 756 N N . GLY A 1 96 ? 5.148 0.290 -13.810 1.00 96.25 96 GLY A N 1
ATOM 757 C CA . GLY A 1 96 ? 5.469 -1.130 -13.832 1.00 96.25 96 GLY A CA 1
ATOM 758 C C . GLY A 1 96 ? 5.446 -1.707 -15.241 1.00 96.25 96 GLY A C 1
ATOM 759 O O . GLY A 1 96 ? 6.480 -1.988 -15.854 1.00 96.25 96 GLY A O 1
ATOM 760 N N . ILE A 1 97 ? 4.252 -1.847 -15.808 1.00 98.00 97 ILE A N 1
ATOM 761 C CA . ILE A 1 97 ? 4.087 -2.495 -17.117 1.00 98.00 97 ILE A CA 1
ATOM 762 C C . ILE A 1 97 ? 4.694 -1.643 -18.242 1.00 98.00 97 ILE A C 1
ATOM 764 O O . ILE A 1 97 ? 5.362 -2.186 -19.131 1.00 98.00 97 ILE A O 1
ATOM 768 N N . GLY A 1 98 ? 4.512 -0.319 -18.205 1.00 97.62 98 GLY A N 1
ATOM 769 C CA . GLY A 1 98 ? 5.026 0.589 -19.233 1.00 97.62 98 GLY A CA 1
ATOM 770 C C . GLY A 1 98 ? 6.552 0.588 -19.336 1.00 97.62 98 GLY A C 1
ATOM 771 O O . GLY A 1 98 ? 7.077 0.325 -20.422 1.00 97.62 98 GLY A O 1
ATOM 772 N N . THR A 1 99 ? 7.290 0.778 -18.231 1.00 95.88 99 THR A N 1
ATOM 773 C CA . THR A 1 99 ? 8.765 0.683 -18.296 1.00 95.88 99 THR A CA 1
ATOM 774 C C . THR A 1 99 ? 9.223 -0.714 -18.669 1.00 95.88 99 THR A C 1
ATOM 776 O O . THR A 1 99 ? 10.130 -0.858 -19.488 1.00 95.88 99 THR A O 1
ATOM 779 N N . GLY A 1 100 ? 8.546 -1.745 -18.156 1.00 96.12 100 GLY A N 1
ATOM 780 C CA . GLY A 1 100 ? 8.856 -3.125 -18.485 1.00 96.12 100 GLY A CA 1
ATOM 781 C C . GLY A 1 100 ? 8.796 -3.394 -19.996 1.00 96.12 100 GLY A C 1
ATOM 782 O O . GLY A 1 100 ? 9.686 -4.005 -20.592 1.00 96.12 100 GLY A O 1
ATOM 783 N N . THR A 1 101 ? 7.753 -2.878 -20.641 1.00 97.44 101 THR A N 1
ATOM 784 C CA . THR A 1 101 ? 7.544 -3.010 -22.087 1.00 97.44 101 THR A CA 1
ATOM 785 C C . THR A 1 101 ? 8.605 -2.248 -22.883 1.00 97.44 101 THR A C 1
ATOM 787 O O . THR A 1 101 ? 9.161 -2.789 -23.842 1.00 97.44 101 THR A O 1
ATOM 790 N N . LEU A 1 102 ? 8.950 -1.027 -22.461 1.00 96.88 102 LEU A N 1
ATOM 791 C CA . LEU A 1 102 ? 9.980 -0.214 -23.115 1.00 96.88 102 LEU A CA 1
ATOM 792 C C . LEU A 1 102 ? 11.379 -0.835 -22.996 1.00 96.88 102 LEU A C 1
ATOM 794 O O . LEU A 1 102 ? 12.104 -0.899 -23.989 1.00 96.88 102 LEU A O 1
ATOM 798 N N . ILE A 1 103 ? 11.751 -1.347 -21.818 1.00 95.50 103 ILE A N 1
ATOM 799 C CA . ILE A 1 103 ? 13.032 -2.038 -21.598 1.00 95.50 103 ILE A CA 1
ATOM 800 C C . ILE A 1 103 ? 13.108 -3.302 -22.464 1.00 95.50 103 ILE A C 1
ATOM 802 O O . ILE A 1 103 ? 14.128 -3.558 -23.109 1.00 95.50 103 ILE A O 1
ATOM 806 N N . ARG A 1 104 ? 12.017 -4.078 -22.542 1.00 95.69 104 ARG A N 1
ATOM 807 C CA . ARG A 1 104 ? 11.943 -5.262 -23.410 1.00 95.69 104 ARG A CA 1
ATOM 808 C C . ARG A 1 104 ? 12.153 -4.901 -24.881 1.00 95.69 104 ARG A C 1
ATOM 810 O O . ARG A 1 104 ? 12.880 -5.604 -25.577 1.00 95.69 104 ARG A O 1
ATOM 817 N N . TYR A 1 105 ? 11.558 -3.804 -25.346 1.00 95.69 105 TYR A N 1
ATOM 818 C CA . TYR A 1 105 ? 11.779 -3.305 -26.701 1.00 95.69 105 TYR A CA 1
ATOM 819 C C . TYR A 1 105 ? 13.235 -2.868 -26.915 1.00 95.69 105 TYR A C 1
ATOM 821 O O . TYR A 1 105 ? 13.864 -3.285 -27.887 1.00 95.69 105 TYR A O 1
ATOM 829 N N . ALA A 1 106 ? 13.819 -2.127 -25.970 1.00 94.94 106 ALA A N 1
ATOM 830 C CA . ALA A 1 106 ? 15.208 -1.670 -26.027 1.00 94.94 106 ALA A CA 1
ATOM 831 C C . ALA A 1 106 ? 16.226 -2.817 -26.171 1.00 94.94 106 ALA A C 1
ATOM 833 O O . ALA A 1 106 ? 17.278 -2.647 -26.797 1.00 94.94 106 ALA A O 1
ATOM 834 N N . ALA A 1 107 ? 15.916 -3.999 -25.628 1.00 91.12 107 ALA A N 1
ATOM 835 C CA . ALA A 1 107 ? 16.756 -5.186 -25.759 1.00 91.12 107 ALA A CA 1
ATOM 836 C C . ALA A 1 107 ? 16.931 -5.644 -27.221 1.00 91.12 107 ALA A C 1
ATOM 838 O O . ALA A 1 107 ? 17.982 -6.184 -27.561 1.00 91.12 107 ALA A O 1
ATOM 839 N N . SER A 1 108 ? 15.955 -5.375 -28.097 1.00 94.31 108 SER A N 1
ATOM 840 C CA . SER A 1 108 ? 16.033 -5.699 -29.532 1.00 94.31 108 SER A CA 1
ATOM 841 C C . SER A 1 108 ? 16.800 -4.675 -30.378 1.00 94.31 108 SER A C 1
ATOM 843 O O . SER A 1 108 ? 17.055 -4.923 -31.555 1.00 94.31 108 SER A O 1
ATOM 845 N N . LEU A 1 109 ? 17.189 -3.533 -29.801 1.00 95.81 109 LEU A N 1
ATOM 846 C CA . LEU A 1 109 ? 17.828 -2.443 -30.539 1.00 95.81 109 LEU A CA 1
ATOM 847 C C . LEU A 1 109 ? 19.364 -2.554 -30.557 1.00 95.81 109 LEU A C 1
ATOM 849 O O . LEU A 1 109 ? 19.957 -3.125 -29.629 1.00 95.81 109 LEU A O 1
ATOM 853 N N . PRO A 1 110 ? 20.034 -1.944 -31.557 1.00 96.88 110 PRO A N 1
ATOM 854 C CA . PRO A 1 110 ? 21.483 -1.745 -31.558 1.00 96.88 110 PRO A CA 1
ATOM 855 C C . PRO A 1 110 ? 21.972 -0.964 -30.330 1.00 96.88 110 PRO A C 1
ATOM 857 O O . PRO A 1 110 ? 21.256 -0.122 -29.787 1.00 96.88 110 PRO A O 1
ATOM 860 N N . ALA A 1 111 ? 23.229 -1.183 -29.930 1.00 92.50 111 ALA A N 1
ATOM 861 C CA . ALA A 1 111 ? 23.794 -0.632 -28.692 1.00 92.50 111 ALA A CA 1
ATOM 862 C C . ALA A 1 111 ? 23.643 0.897 -28.562 1.00 92.50 111 ALA A C 1
ATOM 864 O O . ALA A 1 111 ? 23.217 1.379 -27.516 1.00 92.50 111 ALA A O 1
ATOM 865 N N . ALA A 1 112 ? 23.918 1.654 -29.630 1.00 91.81 112 ALA A N 1
ATOM 866 C CA . ALA A 1 112 ? 23.800 3.114 -29.616 1.00 91.81 112 ALA A CA 1
ATOM 867 C C . ALA A 1 112 ? 22.358 3.593 -29.353 1.00 91.81 112 ALA A C 1
ATOM 869 O O . ALA A 1 112 ? 22.138 4.507 -28.561 1.00 91.81 112 ALA A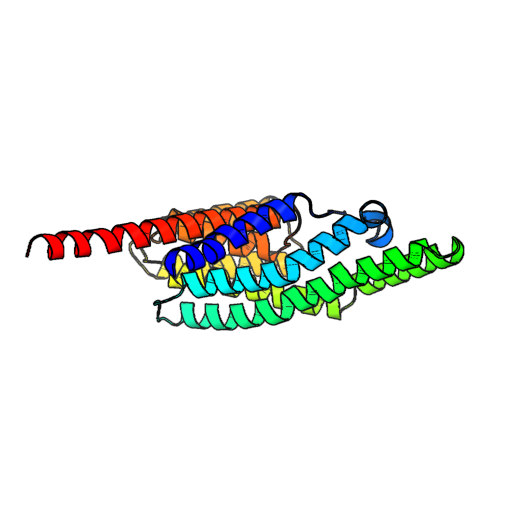 O 1
ATOM 870 N N . GLN A 1 113 ? 21.365 2.940 -29.966 1.00 95.19 113 GLN A N 1
ATOM 871 C CA . GLN A 1 113 ? 19.949 3.265 -29.761 1.00 95.19 113 GLN A CA 1
ATOM 872 C C . GLN A 1 113 ? 19.463 2.829 -28.376 1.00 95.19 113 GLN A C 1
ATOM 874 O O . GLN A 1 113 ? 18.652 3.517 -27.762 1.00 95.19 113 GLN A O 1
ATOM 879 N N . ARG A 1 114 ? 19.992 1.716 -27.857 1.00 93.81 114 ARG A N 1
ATOM 880 C CA . ARG A 1 114 ? 19.673 1.214 -26.518 1.00 93.81 114 ARG A CA 1
ATOM 881 C C . ARG A 1 114 ? 20.107 2.181 -25.419 1.00 93.81 114 ARG A C 1
ATOM 883 O O . ARG A 1 114 ? 19.338 2.401 -24.493 1.00 93.81 114 ARG A O 1
ATOM 890 N N . VAL A 1 115 ? 21.297 2.777 -25.532 1.00 90.38 115 VAL A N 1
ATOM 891 C CA . VAL A 1 115 ? 21.776 3.791 -24.572 1.00 90.38 115 VAL A CA 1
ATOM 892 C C . VAL A 1 115 ? 20.854 5.010 -24.570 1.00 90.38 115 VAL A C 1
ATOM 894 O O . VAL A 1 115 ? 20.419 5.448 -23.509 1.00 90.38 115 VAL A O 1
ATOM 897 N N . PHE A 1 116 ? 20.497 5.517 -25.754 1.00 93.62 116 PHE A N 1
ATOM 898 C CA . PHE A 1 116 ? 19.563 6.636 -25.874 1.00 93.62 116 PHE A CA 1
ATOM 899 C C . PHE A 1 116 ? 18.190 6.310 -25.266 1.00 93.62 116 PHE A C 1
ATOM 901 O O . PHE A 1 116 ? 17.675 7.080 -24.458 1.00 93.62 116 PHE A O 1
ATOM 908 N N . LEU A 1 117 ? 17.617 5.153 -25.611 1.00 94.69 117 LEU A N 1
ATOM 909 C CA . LEU A 1 117 ? 16.317 4.734 -25.092 1.00 94.69 117 LEU A CA 1
ATOM 910 C C . LEU A 1 117 ? 16.352 4.476 -23.578 1.00 94.69 117 LEU A C 1
ATOM 912 O O . LEU A 1 117 ? 15.368 4.765 -22.907 1.00 94.69 117 LEU A O 1
ATOM 916 N N . GLY A 1 118 ? 17.476 4.011 -23.024 1.00 93.69 118 GLY A N 1
ATOM 917 C CA . GLY A 1 118 ? 17.672 3.891 -21.577 1.00 93.69 118 GLY A CA 1
ATOM 918 C C . GLY A 1 118 ? 17.452 5.219 -20.848 1.00 93.69 118 GLY A C 1
ATOM 919 O O . GLY A 1 118 ? 16.650 5.277 -19.921 1.00 93.69 118 GLY A O 1
ATOM 920 N N . ASN A 1 119 ? 18.046 6.308 -21.348 1.00 92.75 119 ASN A N 1
ATOM 921 C CA . ASN A 1 119 ? 17.850 7.647 -20.778 1.00 92.75 119 ASN A CA 1
ATOM 922 C C . ASN A 1 119 ? 16.390 8.124 -20.882 1.00 92.75 119 ASN A C 1
ATOM 924 O O . ASN A 1 119 ? 15.877 8.773 -19.973 1.00 92.75 119 ASN A O 1
ATOM 928 N N . VAL A 1 120 ? 15.702 7.799 -21.983 1.00 95.31 120 VAL A N 1
ATOM 929 C CA . VAL A 1 120 ? 14.276 8.125 -22.161 1.00 95.31 120 VAL A CA 1
ATOM 930 C C . VAL A 1 120 ? 13.402 7.337 -21.181 1.00 95.31 120 VAL A C 1
ATOM 932 O O . VAL A 1 120 ? 12.456 7.892 -20.630 1.00 95.31 120 VAL A O 1
ATOM 935 N N . ILE A 1 121 ? 13.720 6.064 -20.934 1.00 95.50 121 ILE A N 1
ATOM 936 C CA . ILE A 1 121 ? 13.019 5.220 -19.956 1.00 95.50 121 ILE A CA 1
ATOM 937 C C . ILE A 1 121 ? 13.213 5.771 -18.539 1.00 95.50 121 ILE A C 1
ATOM 939 O O . ILE A 1 121 ? 12.240 5.866 -17.791 1.00 95.50 121 ILE A O 1
ATOM 943 N N . ASP A 1 122 ? 14.429 6.193 -18.188 1.00 92.88 122 ASP A N 1
ATOM 944 C CA . ASP A 1 122 ? 14.706 6.824 -16.895 1.00 92.88 122 ASP A CA 1
ATOM 945 C C . ASP A 1 122 ? 13.935 8.147 -16.731 1.00 92.88 122 ASP A C 1
ATOM 947 O O . ASP A 1 122 ? 13.347 8.397 -15.677 1.00 92.88 122 ASP A O 1
ATOM 951 N N . ALA A 1 123 ? 13.843 8.964 -17.787 1.00 93.69 123 ALA A N 1
ATOM 952 C CA . ALA A 1 123 ? 13.031 10.182 -17.782 1.00 93.69 123 ALA A CA 1
ATOM 953 C C . ALA A 1 123 ? 11.521 9.894 -17.679 1.00 93.69 123 ALA A C 1
ATOM 955 O O . ALA A 1 123 ? 10.796 10.610 -16.990 1.00 93.69 123 ALA A O 1
ATOM 956 N N . PHE A 1 124 ? 11.036 8.837 -18.335 1.00 95.44 124 PHE A N 1
ATOM 957 C CA . PHE A 1 124 ? 9.643 8.395 -18.241 1.00 95.44 124 PHE A CA 1
ATOM 958 C C . PHE A 1 124 ? 9.289 7.926 -16.821 1.00 95.44 124 PHE A C 1
ATOM 960 O O . PHE A 1 124 ? 8.238 8.303 -16.295 1.00 95.44 124 PHE A O 1
ATOM 967 N N . TRP A 1 125 ? 10.184 7.174 -16.174 1.00 93.19 125 TRP A N 1
ATOM 968 C CA . TRP A 1 125 ? 10.045 6.757 -14.774 1.00 93.19 125 TRP A CA 1
ATOM 969 C C . TRP A 1 125 ? 9.933 7.953 -13.822 1.00 93.19 125 TRP A C 1
ATOM 971 O O . TRP A 1 125 ? 9.093 7.960 -12.926 1.00 93.19 125 TRP A O 1
ATOM 981 N N . GLN A 1 126 ? 10.742 8.989 -14.047 1.00 91.88 126 GLN A N 1
ATOM 982 C CA . GLN A 1 126 ? 10.754 10.223 -13.251 1.00 91.88 126 GLN A CA 1
ATOM 983 C C . GLN A 1 126 ? 9.747 11.273 -13.751 1.00 91.88 126 GLN A C 1
ATOM 985 O O . GLN A 1 126 ? 9.864 12.461 -13.445 1.00 91.88 126 GLN A O 1
ATOM 990 N N . SER A 1 127 ? 8.764 10.879 -14.561 1.00 95.38 127 SER A N 1
ATOM 991 C CA . SER A 1 127 ? 7.832 11.845 -15.135 1.00 95.38 127 SER A CA 1
ATOM 992 C C . SER A 1 127 ? 6.907 12.453 -14.064 1.00 95.38 127 SER A C 1
ATOM 994 O O . SER A 1 127 ? 6.484 11.760 -13.134 1.00 95.38 127 SER A O 1
ATOM 996 N N . PRO A 1 128 ? 6.502 13.734 -14.192 1.00 96.00 128 PRO A N 1
ATOM 997 C CA . PRO A 1 128 ? 5.576 14.363 -13.245 1.00 96.00 128 PRO A CA 1
ATOM 998 C C . PRO A 1 128 ? 4.251 13.609 -13.088 1.00 96.00 128 PRO A C 1
ATOM 1000 O O . PRO A 1 128 ? 3.678 13.571 -12.002 1.00 96.00 128 PRO A O 1
ATOM 1003 N N . ILE A 1 129 ? 3.773 12.977 -14.165 1.00 96.50 129 ILE A N 1
ATOM 1004 C CA . ILE A 1 129 ? 2.553 12.170 -14.130 1.00 96.50 129 ILE A CA 1
ATOM 1005 C C . ILE A 1 129 ? 2.743 10.887 -13.312 1.00 96.50 129 ILE A C 1
ATOM 1007 O O . ILE A 1 129 ? 1.852 10.534 -12.545 1.00 96.50 129 ILE A O 1
ATOM 1011 N N . ALA A 1 130 ? 3.907 10.234 -13.401 1.00 94.62 130 ALA A N 1
ATOM 1012 C CA . ALA A 1 130 ? 4.235 9.081 -12.569 1.00 94.62 130 ALA A CA 1
ATOM 1013 C C . ALA A 1 130 ? 4.208 9.450 -11.083 1.00 94.62 130 ALA A C 1
ATOM 1015 O O . ALA A 1 130 ? 3.531 8.789 -10.297 1.00 94.62 130 ALA A O 1
ATOM 1016 N N . TYR A 1 131 ? 4.865 10.556 -10.720 1.00 93.25 131 TYR A N 1
ATOM 1017 C CA . TYR A 1 131 ? 4.862 11.065 -9.350 1.00 93.25 131 TYR A CA 1
ATOM 1018 C C . TYR A 1 131 ? 3.459 11.426 -8.859 1.00 93.25 131 TYR A C 1
ATOM 1020 O O . TYR A 1 131 ? 3.113 11.105 -7.725 1.00 93.25 131 TYR A O 1
ATOM 1028 N N . LEU A 1 132 ? 2.634 12.055 -9.700 1.00 95.69 132 LEU A N 1
ATOM 1029 C CA . LEU A 1 132 ? 1.265 12.414 -9.335 1.00 95.69 132 LEU A CA 1
ATOM 1030 C C . LEU A 1 132 ? 0.398 11.176 -9.072 1.00 95.69 132 LEU A C 1
ATOM 1032 O O . LEU A 1 132 ? -0.289 11.123 -8.053 1.00 95.69 132 LEU A O 1
ATOM 1036 N N . LEU A 1 133 ? 0.433 10.181 -9.964 1.00 97.62 133 LEU A N 1
ATOM 1037 C CA . LEU A 1 133 ? -0.338 8.946 -9.794 1.00 97.62 133 LEU A CA 1
ATOM 1038 C C . LEU A 1 133 ? 0.122 8.173 -8.550 1.00 97.62 133 LEU A C 1
ATOM 1040 O O . LEU A 1 133 ? -0.719 7.749 -7.755 1.00 97.62 133 LEU A O 1
ATOM 1044 N N . ALA A 1 134 ? 1.441 8.064 -8.345 1.00 94.44 134 ALA A N 1
ATOM 1045 C CA . ALA A 1 134 ? 2.018 7.454 -7.151 1.00 94.44 134 ALA A CA 1
ATOM 1046 C C . ALA A 1 134 ? 1.547 8.173 -5.881 1.00 94.44 134 ALA A C 1
ATOM 1048 O O . ALA A 1 134 ? 1.018 7.538 -4.973 1.00 94.44 134 ALA A O 1
ATOM 1049 N N . ALA A 1 135 ? 1.666 9.503 -5.838 1.00 93.44 135 ALA A N 1
ATOM 1050 C CA . ALA A 1 135 ? 1.277 10.303 -4.683 1.00 93.44 135 ALA A CA 1
ATOM 1051 C C . ALA A 1 135 ? -0.215 10.153 -4.360 1.00 93.44 135 ALA A C 1
ATOM 1053 O O . ALA A 1 135 ? -0.567 9.899 -3.209 1.00 93.44 135 ALA A O 1
ATOM 1054 N N . LEU A 1 136 ? -1.098 10.258 -5.358 1.00 96.25 136 LEU A N 1
ATOM 1055 C CA . LEU A 1 136 ? -2.543 10.113 -5.159 1.00 96.25 136 LEU A CA 1
ATOM 1056 C C . LEU A 1 136 ? -2.916 8.711 -4.673 1.00 96.25 136 LEU A C 1
ATOM 1058 O O . LEU A 1 136 ? -3.711 8.578 -3.742 1.00 96.25 136 LEU A O 1
ATOM 1062 N N . GLY A 1 137 ? -2.324 7.670 -5.263 1.00 97.50 137 GLY A N 1
ATOM 1063 C CA . GLY A 1 137 ? -2.548 6.293 -4.841 1.00 97.50 137 GLY A CA 1
ATOM 1064 C C . GLY A 1 137 ? -2.050 6.046 -3.413 1.00 97.50 137 GLY A C 1
ATOM 1065 O O . GLY A 1 137 ? -2.819 5.604 -2.559 1.00 97.50 137 GLY A O 1
ATOM 1066 N N . SER A 1 138 ? -0.802 6.405 -3.117 1.00 94.75 138 SER A N 1
ATOM 1067 C CA . SER A 1 138 ? -0.186 6.247 -1.794 1.00 94.75 138 SER A CA 1
ATOM 1068 C C . SER A 1 138 ? -0.907 7.028 -0.694 1.00 94.75 138 SER A C 1
ATOM 1070 O O . SER A 1 138 ? -1.146 6.494 0.391 1.00 94.75 138 SER A O 1
ATOM 1072 N N . VAL A 1 139 ? -1.298 8.279 -0.959 1.00 94.44 139 VAL A N 1
ATOM 1073 C CA . VAL A 1 139 ? -2.084 9.095 -0.018 1.00 94.44 139 VAL A CA 1
ATOM 1074 C C . VAL A 1 139 ? -3.485 8.513 0.159 1.00 94.44 139 VAL A C 1
ATOM 1076 O O . VAL A 1 139 ? -3.969 8.431 1.288 1.00 94.44 139 VAL A O 1
ATOM 1079 N N . GLY A 1 140 ? -4.116 8.050 -0.925 1.00 97.44 140 GLY A N 1
ATOM 1080 C CA . GLY A 1 140 ? -5.387 7.331 -0.876 1.00 97.44 140 GLY A CA 1
ATOM 1081 C C . GLY A 1 140 ? -5.320 6.120 0.056 1.00 97.44 140 GLY A C 1
ATOM 1082 O O . GLY A 1 140 ? -6.157 5.994 0.950 1.00 97.44 140 GLY A O 1
ATOM 1083 N N . TRP A 1 141 ? -4.285 5.283 -0.073 1.00 98.00 141 TRP A N 1
ATOM 1084 C CA . TRP A 1 141 ? -4.052 4.148 0.826 1.00 98.00 141 TRP A CA 1
ATOM 1085 C C . TRP A 1 141 ? -3.865 4.586 2.280 1.00 98.00 141 TRP A C 1
ATOM 1087 O O . TRP A 1 141 ? -4.553 4.085 3.170 1.00 98.00 141 TRP A O 1
ATOM 1097 N N . ALA A 1 142 ? -2.968 5.545 2.523 1.00 95.44 142 ALA A N 1
ATOM 1098 C CA . ALA A 1 142 ? -2.665 6.014 3.869 1.00 95.44 142 ALA A CA 1
ATOM 1099 C C . ALA A 1 142 ? -3.920 6.535 4.582 1.00 95.44 142 ALA A C 1
ATOM 1101 O O . ALA A 1 142 ? -4.237 6.121 5.695 1.00 95.44 142 ALA A O 1
ATOM 1102 N N . ILE A 1 143 ? -4.687 7.410 3.927 1.00 96.81 143 ILE A N 1
ATOM 1103 C CA . ILE A 1 143 ? -5.917 7.947 4.514 1.00 96.81 143 ILE A CA 1
ATOM 1104 C C . ILE A 1 143 ? -6.943 6.825 4.699 1.00 96.81 143 ILE A C 1
ATOM 1106 O O . ILE A 1 143 ? -7.604 6.777 5.736 1.00 96.81 143 ILE A O 1
ATOM 1110 N N . ALA A 1 144 ? -7.073 5.910 3.733 1.00 98.44 144 ALA A N 1
ATOM 1111 C CA . ALA A 1 144 ? -8.020 4.805 3.816 1.00 98.44 144 ALA A CA 1
ATOM 1112 C C . ALA A 1 144 ? -7.769 3.921 5.042 1.00 98.44 144 ALA A C 1
ATOM 1114 O O . ALA A 1 144 ? -8.696 3.674 5.819 1.00 98.44 144 ALA A O 1
ATOM 1115 N N . VAL A 1 145 ? -6.533 3.463 5.239 1.00 98.25 145 VAL A N 1
ATOM 1116 C CA . VAL A 1 145 ? -6.188 2.545 6.330 1.00 98.25 145 VAL A CA 1
ATOM 1117 C C . VAL A 1 145 ? -6.176 3.260 7.679 1.00 98.25 145 VAL A C 1
ATOM 1119 O O . VAL A 1 145 ? -6.732 2.724 8.637 1.00 98.25 145 VAL A O 1
ATOM 1122 N N . LEU A 1 146 ? -5.641 4.484 7.764 1.00 96.25 146 LEU A N 1
ATOM 1123 C CA . LEU A 1 146 ? -5.700 5.291 8.988 1.00 96.25 146 LEU A CA 1
ATOM 1124 C C . LEU A 1 146 ? -7.152 5.528 9.424 1.00 96.25 146 LEU A C 1
ATOM 1126 O O . LEU A 1 146 ? -7.510 5.288 10.578 1.00 96.25 146 LEU A O 1
ATOM 1130 N N . ALA A 1 147 ? -8.014 5.949 8.497 1.00 97.44 147 ALA A N 1
ATOM 1131 C CA . ALA A 1 147 ? -9.422 6.175 8.792 1.00 97.44 147 ALA A CA 1
ATOM 1132 C C . ALA A 1 147 ? -10.147 4.869 9.154 1.00 97.44 147 ALA A C 1
ATOM 1134 O O . ALA A 1 147 ? -11.015 4.881 10.025 1.00 97.44 147 ALA A O 1
ATOM 1135 N N . ALA A 1 148 ? -9.765 3.732 8.563 1.00 98.06 148 ALA A N 1
ATOM 1136 C CA . ALA A 1 148 ? -10.287 2.427 8.960 1.00 98.06 148 ALA A CA 1
ATOM 1137 C C . ALA A 1 148 ? -9.850 2.032 10.379 1.00 98.06 148 ALA A C 1
ATOM 1139 O O . ALA A 1 148 ? -10.681 1.565 11.155 1.00 98.06 148 ALA A O 1
ATOM 1140 N N . ALA A 1 149 ? -8.587 2.268 10.746 1.00 97.00 149 ALA A N 1
ATOM 1141 C CA . ALA A 1 149 ? -8.083 2.022 12.095 1.00 97.00 149 ALA A CA 1
ATOM 1142 C C . ALA A 1 149 ? -8.862 2.840 13.135 1.00 97.00 149 ALA A C 1
ATOM 1144 O O . ALA A 1 149 ? -9.276 2.298 14.156 1.00 97.00 149 ALA A O 1
ATOM 1145 N N . ILE A 1 150 ? -9.146 4.115 12.843 1.00 96.19 150 ILE A N 1
ATOM 1146 C CA . ILE A 1 150 ? -9.994 4.973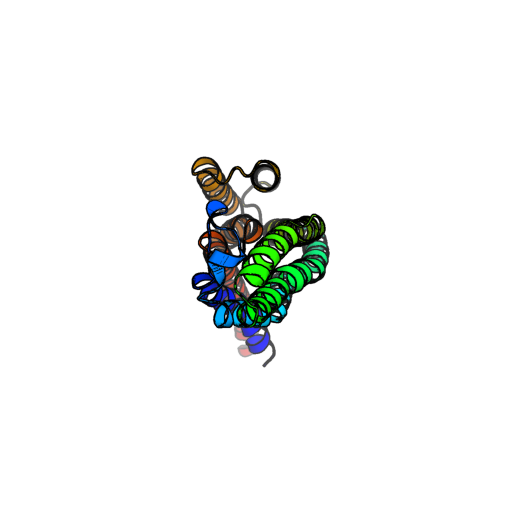 13.686 1.00 96.19 150 ILE A CA 1
ATOM 1147 C C . ILE A 1 150 ? -11.433 4.446 13.724 1.00 96.19 150 ILE A C 1
ATOM 1149 O O . ILE A 1 150 ? -12.019 4.330 14.797 1.00 96.19 150 ILE A O 1
ATOM 1153 N N . ALA A 1 151 ? -12.012 4.100 12.573 1.00 96.38 151 ALA A N 1
ATOM 1154 C CA . ALA A 1 151 ? -13.393 3.632 12.478 1.00 96.38 151 ALA A CA 1
ATOM 1155 C C . ALA A 1 151 ? -13.651 2.335 13.254 1.00 96.38 151 ALA A C 1
ATOM 1157 O O . ALA A 1 151 ? -14.765 2.136 13.740 1.00 96.38 151 ALA A O 1
ATOM 1158 N N . LEU A 1 152 ? -12.638 1.470 13.333 1.00 95.38 152 LEU A N 1
ATOM 1159 C CA . LEU A 1 152 ? -12.653 0.190 14.040 1.00 95.38 152 LEU A CA 1
ATOM 1160 C C . LEU A 1 152 ? -12.153 0.306 15.488 1.00 95.38 152 LEU A C 1
ATOM 1162 O O . LEU A 1 152 ? -12.208 -0.675 16.228 1.00 95.38 152 LEU A O 1
ATOM 1166 N N . SER A 1 153 ? -11.664 1.482 15.894 1.00 94.06 153 SER A N 1
ATOM 1167 C CA . SER A 1 153 ? -11.163 1.717 17.244 1.00 94.06 153 SER A CA 1
ATOM 1168 C C . SER A 1 153 ? -12.300 1.936 18.241 1.00 94.06 153 SER A C 1
ATOM 1170 O O . SER A 1 153 ? -13.164 2.794 18.068 1.00 94.06 153 SER A O 1
ATOM 1172 N N . CYS A 1 154 ? -12.249 1.189 19.337 1.00 91.94 154 CYS A N 1
ATOM 1173 C CA . CYS A 1 154 ? -13.011 1.431 20.552 1.00 91.94 154 CYS A CA 1
ATOM 1174 C C . CYS A 1 154 ? -12.043 1.995 21.601 1.00 91.94 154 CYS A C 1
ATOM 1176 O O . CYS A 1 154 ? -11.254 1.222 22.158 1.00 91.94 154 CYS A O 1
ATOM 1178 N N . PRO A 1 155 ? -12.038 3.317 21.859 1.00 89.94 155 PRO A N 1
ATOM 1179 C CA . PRO A 1 155 ? -11.118 3.920 22.817 1.00 89.94 155 PRO A CA 1
ATOM 1180 C C . PRO A 1 155 ? -11.277 3.298 24.207 1.00 89.94 155 PRO A C 1
ATOM 1182 O O . PRO A 1 155 ? -12.398 3.074 24.661 1.00 89.94 155 PRO A O 1
ATOM 1185 N N . THR A 1 156 ? -10.169 3.023 24.895 1.00 89.19 156 THR A N 1
ATOM 1186 C CA . THR A 1 156 ? -10.208 2.368 26.216 1.00 89.19 156 THR A CA 1
ATOM 1187 C C . THR A 1 156 ? -10.661 3.297 27.334 1.00 89.19 156 THR A C 1
ATOM 1189 O O . THR A 1 156 ? -11.245 2.836 28.311 1.00 89.19 156 THR A O 1
ATOM 1192 N N . TRP A 1 157 ? -10.394 4.597 27.193 1.00 87.00 157 TRP A N 1
ATOM 1193 C CA . TRP A 1 157 ? -10.748 5.603 28.191 1.00 87.00 157 TRP A CA 1
ATOM 1194 C C . TRP A 1 157 ? -11.341 6.867 27.567 1.00 87.00 157 TRP A C 1
ATOM 1196 O O . TRP A 1 157 ? -12.443 7.276 27.918 1.00 87.00 157 TRP A O 1
ATOM 1206 N N . SER A 1 158 ? -10.634 7.479 26.615 1.00 89.88 158 SER A N 1
ATOM 1207 C CA . SER A 1 158 ? -11.035 8.731 25.967 1.00 89.88 158 SER A CA 1
ATOM 1208 C C . SER A 1 158 ? -10.741 8.687 24.472 1.00 89.88 158 SER A C 1
ATOM 1210 O O . SER A 1 158 ? -9.771 8.068 24.041 1.00 89.88 158 SER A O 1
ATOM 1212 N N . ARG A 1 159 ? -11.553 9.385 23.671 1.00 88.75 159 ARG A N 1
ATOM 1213 C CA . ARG A 1 159 ? -11.345 9.528 22.218 1.00 88.75 159 ARG A CA 1
ATOM 1214 C C . ARG A 1 159 ? -10.181 10.456 21.855 1.00 88.75 159 ARG A C 1
ATOM 1216 O O . ARG A 1 159 ? -9.660 10.372 20.749 1.00 88.75 159 ARG A O 1
ATOM 1223 N N . TRP A 1 160 ? -9.768 11.339 22.765 1.00 91.69 160 TRP A N 1
ATOM 1224 C CA . TRP A 1 160 ? -8.755 12.359 22.479 1.00 91.69 160 TRP A CA 1
ATOM 1225 C C . TRP A 1 160 ? -7.352 11.796 22.211 1.00 91.69 160 TRP A C 1
ATOM 1227 O O . TRP A 1 160 ? -6.766 12.215 21.217 1.00 91.69 160 TRP A O 1
ATOM 1237 N N . PRO A 1 161 ? -6.822 10.826 22.986 1.00 90.75 161 PRO A N 1
ATOM 1238 C CA . PRO A 1 161 ? -5.549 10.180 22.663 1.00 90.75 161 PRO A CA 1
ATOM 1239 C C . PRO A 1 161 ? -5.535 9.528 21.277 1.00 90.75 161 PRO A C 1
ATOM 1241 O O . PRO A 1 161 ? -4.562 9.671 20.546 1.00 90.75 161 PRO A O 1
ATOM 1244 N N . VAL A 1 162 ? -6.633 8.871 20.885 1.00 89.06 162 VAL A N 1
ATOM 1245 C CA . VAL A 1 162 ? -6.783 8.261 19.552 1.00 89.06 162 VAL A CA 1
ATOM 1246 C C . VAL A 1 162 ? -6.704 9.331 18.464 1.00 89.06 162 VAL A C 1
ATOM 1248 O O . VAL A 1 162 ? -5.952 9.179 17.506 1.00 89.06 162 VAL A O 1
ATOM 1251 N N . ILE A 1 163 ? -7.432 10.439 18.629 1.00 89.81 163 ILE A N 1
ATOM 1252 C CA . ILE A 1 163 ? -7.415 11.559 17.678 1.00 89.81 163 ILE A CA 1
ATOM 1253 C C . ILE A 1 163 ? -6.022 12.199 17.612 1.00 89.81 163 ILE A C 1
ATOM 1255 O O . ILE A 1 163 ? -5.506 12.413 16.521 1.00 89.81 163 ILE A O 1
ATOM 1259 N N . ALA A 1 164 ? -5.392 12.470 18.757 1.00 91.88 164 ALA A N 1
ATOM 1260 C CA . ALA A 1 164 ? -4.068 13.084 18.819 1.00 91.88 164 ALA A CA 1
ATOM 1261 C C . ALA A 1 164 ? -3.002 12.210 18.141 1.00 91.88 164 ALA A C 1
ATOM 1263 O O . ALA A 1 164 ? -2.222 12.710 17.333 1.00 91.88 164 ALA A O 1
ATOM 1264 N N . LEU A 1 165 ? -3.012 10.899 18.408 1.00 93.19 165 LEU A N 1
ATOM 1265 C CA . LEU A 1 165 ? -2.107 9.946 17.767 1.00 93.19 165 LEU A CA 1
ATOM 1266 C C . LEU A 1 165 ? -2.397 9.792 16.273 1.00 93.19 165 LEU A C 1
ATOM 1268 O O . LEU A 1 165 ? -1.455 9.689 15.498 1.00 93.19 165 LEU A O 1
ATOM 1272 N N . ALA A 1 166 ? -3.662 9.826 15.848 1.00 90.06 166 ALA A N 1
ATOM 1273 C CA . ALA A 1 166 ? -4.018 9.799 14.430 1.00 90.06 166 ALA A CA 1
ATOM 1274 C C . ALA A 1 166 ? -3.540 11.053 13.680 1.00 90.06 166 ALA A C 1
ATOM 1276 O O . ALA A 1 166 ? -3.036 10.950 12.564 1.00 90.06 166 ALA A O 1
ATOM 1277 N N . VAL A 1 167 ? -3.660 12.235 14.293 1.00 90.75 167 VAL A N 1
ATOM 1278 C CA . VAL A 1 167 ? -3.147 13.492 13.724 1.00 90.75 167 VAL A CA 1
ATOM 1279 C C . VAL A 1 167 ? -1.624 13.462 13.658 1.00 90.75 167 VAL A C 1
ATOM 1281 O O . VAL A 1 167 ? -1.054 13.736 12.603 1.00 90.75 167 VAL A O 1
ATOM 1284 N N . PHE A 1 168 ? -0.962 13.072 14.752 1.00 92.06 168 PHE A N 1
ATOM 1285 C CA . PHE A 1 168 ? 0.490 12.903 14.778 1.00 92.06 168 PHE A CA 1
ATOM 1286 C C . PHE A 1 168 ? 0.950 11.907 13.709 1.00 92.06 168 PHE A C 1
ATOM 1288 O O . PHE A 1 168 ? 1.886 12.185 12.965 1.00 92.06 168 PHE A O 1
ATOM 1295 N N . ALA A 1 169 ? 0.234 10.792 13.565 1.00 88.00 169 ALA A N 1
ATOM 1296 C CA . ALA A 1 169 ? 0.503 9.802 12.542 1.00 88.00 169 ALA A CA 1
ATOM 1297 C C . ALA A 1 169 ? 0.391 10.379 11.125 1.00 88.00 169 ALA A C 1
ATOM 1299 O O . ALA A 1 169 ? 1.288 10.186 10.308 1.00 88.00 169 ALA A O 1
ATOM 1300 N N . GLY A 1 170 ? -0.664 11.146 10.843 1.00 86.25 170 GLY A N 1
ATOM 1301 C CA . GLY A 1 170 ? -0.811 11.847 9.569 1.00 86.25 170 GLY A CA 1
ATOM 1302 C C . GLY A 1 170 ? 0.374 12.769 9.264 1.00 86.25 170 GLY A C 1
ATOM 1303 O O . GLY A 1 170 ? 0.889 12.750 8.147 1.00 86.25 170 GLY A O 1
ATOM 1304 N N . ILE A 1 171 ? 0.858 13.514 10.264 1.00 86.88 171 ILE A N 1
ATOM 1305 C CA . ILE A 1 171 ? 2.012 14.418 10.129 1.00 86.88 171 ILE A CA 1
ATOM 1306 C C . ILE A 1 171 ? 3.303 13.638 9.852 1.00 86.88 171 ILE A C 1
ATOM 1308 O O . ILE A 1 171 ? 4.043 14.000 8.939 1.00 86.88 171 ILE A O 1
ATOM 1312 N N . VAL A 1 172 ? 3.564 12.558 10.597 1.00 86.31 172 VAL A N 1
ATOM 1313 C CA . VAL A 1 172 ? 4.744 11.696 10.397 1.00 86.31 172 VAL A CA 1
ATOM 1314 C C . VAL A 1 172 ? 4.744 11.062 9.004 1.00 86.31 172 VAL A C 1
ATOM 1316 O O . VAL A 1 172 ? 5.801 10.931 8.388 1.00 86.31 172 VAL A O 1
ATOM 1319 N N . ASN A 1 173 ? 3.575 10.676 8.483 1.00 82.69 173 ASN A N 1
ATOM 1320 C CA . ASN A 1 173 ? 3.506 10.104 7.140 1.00 82.69 173 ASN A CA 1
ATOM 1321 C C . ASN A 1 173 ? 3.722 11.176 6.066 1.00 82.69 173 ASN A C 1
ATOM 1323 O O . ASN A 1 173 ? 4.488 10.976 5.128 1.00 82.69 173 ASN A O 1
ATOM 1327 N N . ALA A 1 174 ? 3.074 12.333 6.219 1.00 81.31 174 ALA A N 1
ATOM 1328 C CA . ALA A 1 174 ? 3.206 13.439 5.280 1.00 81.31 174 ALA A CA 1
ATOM 1329 C C . ALA A 1 174 ? 4.651 13.955 5.201 1.00 81.31 174 ALA A C 1
ATOM 1331 O O . ALA A 1 174 ? 5.147 14.213 4.106 1.00 81.31 174 ALA A O 1
ATOM 1332 N N . SER A 1 175 ? 5.351 14.058 6.336 1.00 79.25 175 SER A N 1
ATOM 1333 C CA . SER A 1 175 ? 6.746 14.505 6.353 1.00 79.25 175 SER A CA 1
ATOM 1334 C C . SER A 1 175 ? 7.673 13.541 5.612 1.00 79.25 175 SER A C 1
ATOM 1336 O O . SER A 1 175 ? 8.539 13.996 4.870 1.00 79.25 175 SER A O 1
ATOM 1338 N N . ALA A 1 176 ? 7.464 12.227 5.725 1.00 76.62 176 ALA A N 1
ATOM 1339 C CA . ALA A 1 176 ? 8.257 11.245 4.988 1.00 76.62 176 ALA A CA 1
ATOM 1340 C C . ALA A 1 176 ? 8.044 11.325 3.476 1.00 76.62 176 ALA A C 1
ATOM 1342 O O . ALA A 1 176 ? 9.018 11.312 2.727 1.00 76.62 176 ALA A O 1
ATOM 1343 N N . GLN A 1 177 ? 6.793 11.481 3.040 1.00 73.25 177 GLN A N 1
ATOM 1344 C CA . GLN A 1 177 ? 6.451 11.562 1.619 1.00 73.25 177 GLN A CA 1
ATOM 1345 C C . GLN A 1 177 ? 6.938 12.866 0.968 1.00 73.25 177 GLN A C 1
ATOM 1347 O O . GLN A 1 177 ? 7.344 12.855 -0.189 1.00 73.25 177 GLN A O 1
ATOM 1352 N N . VAL A 1 178 ? 6.913 13.990 1.695 1.00 70.75 178 VAL A N 1
ATOM 1353 C CA . VAL A 1 178 ? 7.306 15.309 1.161 1.00 70.75 178 VAL A CA 1
ATOM 1354 C C . VAL A 1 178 ? 8.813 15.544 1.248 1.00 70.75 178 VAL A C 1
ATOM 1356 O O . VAL A 1 178 ? 9.399 16.118 0.335 1.00 70.75 178 VAL A O 1
ATOM 1359 N N . LEU A 1 179 ? 9.448 15.124 2.344 1.00 70.44 179 LEU A N 1
ATOM 1360 C CA . LEU A 1 179 ? 10.855 15.429 2.622 1.00 70.44 179 LEU A CA 1
ATOM 1361 C C . LEU A 1 179 ? 11.798 14.262 2.294 1.00 70.44 179 LEU A C 1
ATOM 1363 O O . LEU A 1 179 ? 13.005 14.390 2.481 1.00 70.44 179 LEU A O 1
ATOM 1367 N N . GLY A 1 180 ? 11.269 13.113 1.858 1.00 65.94 180 GLY A N 1
ATOM 1368 C CA . GLY A 1 180 ? 12.062 11.909 1.583 1.00 65.94 180 GLY A CA 1
ATOM 1369 C C . GLY A 1 180 ? 12.764 11.348 2.824 1.00 65.94 180 GLY A C 1
ATOM 1370 O O . GLY A 1 180 ? 13.789 10.677 2.714 1.00 65.94 180 GLY A O 1
ATOM 1371 N N . MET A 1 181 ? 12.250 11.647 4.022 1.00 61.56 181 MET A N 1
ATOM 1372 C CA . MET A 1 181 ? 12.888 11.328 5.304 1.00 61.56 181 MET A CA 1
ATOM 1373 C C . MET A 1 181 ? 12.671 9.867 5.725 1.00 61.56 181 MET A C 1
ATOM 1375 O O . MET A 1 181 ? 12.200 9.589 6.828 1.00 61.56 181 MET A O 1
ATOM 1379 N N . PHE A 1 182 ? 13.055 8.909 4.882 1.00 74.94 182 PHE A N 1
ATOM 1380 C CA . PHE A 1 182 ? 13.107 7.496 5.262 1.00 74.94 182 PHE A CA 1
ATOM 1381 C C . PHE A 1 182 ? 14.370 7.248 6.087 1.00 74.94 182 PHE A C 1
ATOM 1383 O O . PHE A 1 182 ? 15.439 6.931 5.573 1.00 74.94 182 PHE A O 1
ATOM 1390 N N . SER A 1 183 ? 14.249 7.467 7.392 1.00 81.88 183 SER A N 1
ATOM 1391 C CA . SER A 1 183 ? 15.345 7.360 8.354 1.00 81.88 183 SER A CA 1
ATOM 1392 C C . SER A 1 183 ? 15.005 6.366 9.467 1.00 81.88 183 SER A C 1
ATOM 1394 O O . SER A 1 183 ? 13.824 6.093 9.711 1.00 81.88 183 SER A O 1
ATOM 1396 N N . PRO A 1 184 ? 16.006 5.871 10.217 1.00 86.56 184 PRO A N 1
ATOM 1397 C CA . PRO A 1 184 ? 15.752 5.104 11.435 1.00 86.56 184 PRO A CA 1
ATOM 1398 C C . PRO A 1 184 ? 14.841 5.843 12.430 1.00 86.56 184 PRO A C 1
ATOM 1400 O O . PRO A 1 184 ? 14.033 5.213 13.105 1.00 86.56 184 PRO A O 1
ATOM 1403 N N . VAL A 1 185 ? 14.919 7.180 12.477 1.00 86.81 185 VAL A N 1
ATOM 1404 C CA . VAL A 1 185 ? 14.059 8.027 13.320 1.00 86.81 185 VAL A CA 1
ATOM 1405 C C . VAL A 1 185 ? 12.603 7.973 12.859 1.00 86.81 185 VAL A C 1
ATOM 1407 O O . VAL A 1 185 ? 11.709 7.809 13.687 1.00 86.81 185 VAL A O 1
ATOM 1410 N N . TRP A 1 186 ? 12.354 8.064 11.550 1.00 88.62 186 TRP A N 1
ATOM 1411 C CA . TRP A 1 186 ? 11.004 7.920 10.999 1.00 88.62 186 TRP A CA 1
ATOM 1412 C C . TRP A 1 186 ? 10.424 6.537 11.298 1.00 88.62 186 TRP A C 1
ATOM 1414 O O . TRP A 1 186 ? 9.299 6.436 11.785 1.00 88.62 186 TRP A O 1
ATOM 1424 N N . LEU A 1 187 ? 11.208 5.475 11.087 1.00 89.62 187 LEU A N 1
ATOM 1425 C CA . LEU A 1 187 ? 10.765 4.112 11.373 1.00 89.62 187 LEU A CA 1
ATOM 1426 C C . LEU A 1 187 ? 10.442 3.930 12.863 1.00 89.62 187 LEU A C 1
ATOM 1428 O O . LEU A 1 187 ? 9.404 3.365 13.204 1.00 89.62 187 LEU A O 1
ATOM 1432 N N . ALA A 1 188 ? 11.283 4.461 13.756 1.00 91.50 188 ALA A N 1
ATOM 1433 C CA . ALA A 1 188 ? 11.014 4.456 15.190 1.00 91.50 188 ALA A CA 1
ATOM 1434 C C . ALA A 1 188 ? 9.719 5.214 15.528 1.00 91.50 188 ALA A C 1
ATOM 1436 O O . ALA A 1 188 ? 8.904 4.706 16.297 1.00 91.50 188 ALA A O 1
ATOM 1437 N N . ALA A 1 189 ? 9.482 6.382 14.922 1.00 91.56 189 ALA A N 1
ATOM 1438 C CA . ALA A 1 189 ? 8.252 7.148 15.115 1.00 91.56 189 ALA A CA 1
ATOM 1439 C C . ALA A 1 189 ? 7.009 6.374 14.651 1.00 91.56 189 ALA A C 1
ATOM 1441 O O . ALA A 1 189 ? 6.013 6.329 15.375 1.00 91.56 189 ALA A O 1
ATOM 1442 N N . VAL A 1 190 ? 7.071 5.715 13.490 1.00 92.44 190 VAL A N 1
ATOM 1443 C CA . VAL A 1 190 ? 6.001 4.848 12.972 1.00 92.44 190 VAL A CA 1
ATOM 1444 C C . VAL A 1 190 ? 5.703 3.704 13.944 1.00 92.44 190 VAL A C 1
ATOM 1446 O O . VAL A 1 190 ? 4.540 3.486 14.299 1.00 92.44 190 VAL A O 1
ATOM 1449 N N . VAL A 1 191 ? 6.738 3.016 14.437 1.00 94.75 191 VAL A N 1
ATOM 1450 C CA . VAL A 1 191 ? 6.587 1.897 15.377 1.00 94.75 191 VAL A CA 1
ATOM 1451 C C . VAL A 1 191 ? 5.992 2.359 16.704 1.00 94.75 191 VAL A C 1
ATOM 1453 O O . VAL A 1 191 ? 4.981 1.814 17.147 1.00 94.75 191 VAL A O 1
ATOM 1456 N N . VAL A 1 192 ? 6.574 3.391 17.320 1.00 95.81 192 VAL A N 1
ATOM 1457 C CA . VAL A 1 192 ? 6.128 3.923 18.615 1.00 95.81 192 VAL A CA 1
ATOM 1458 C C . VAL A 1 192 ? 4.690 4.428 18.532 1.00 95.81 192 VAL A C 1
ATOM 1460 O O . VAL A 1 192 ? 3.878 4.096 19.395 1.00 95.81 192 VAL A O 1
ATOM 1463 N N . THR A 1 193 ? 4.342 5.166 17.476 1.00 94.56 193 THR A N 1
ATOM 1464 C CA . THR A 1 193 ? 2.979 5.691 17.290 1.00 94.56 193 THR A CA 1
ATOM 1465 C C . THR A 1 193 ? 1.970 4.564 17.100 1.00 94.56 193 THR A C 1
ATOM 1467 O O . THR A 1 193 ? 0.894 4.600 17.694 1.00 94.56 193 THR A O 1
ATOM 1470 N N . SER A 1 194 ? 2.322 3.533 16.328 1.00 96.00 194 SER A N 1
ATOM 1471 C CA . SER A 1 194 ? 1.465 2.365 16.092 1.00 96.00 194 SER A CA 1
ATOM 1472 C C . SER A 1 194 ? 1.210 1.565 17.371 1.00 96.00 194 SER A C 1
ATOM 1474 O O . SER A 1 194 ? 0.070 1.189 17.650 1.00 96.00 194 SER A O 1
ATOM 1476 N N . ILE A 1 195 ? 2.246 1.360 18.192 1.00 96.44 195 ILE A N 1
ATOM 1477 C CA . ILE A 1 195 ? 2.116 0.712 19.504 1.00 96.44 195 ILE A CA 1
ATOM 1478 C C . ILE A 1 195 ? 1.248 1.564 20.431 1.00 96.44 195 ILE A C 1
ATOM 1480 O O . ILE A 1 195 ? 0.297 1.049 21.016 1.00 96.44 195 ILE A O 1
ATOM 1484 N N . ALA A 1 196 ? 1.529 2.866 20.537 1.00 95.25 196 ALA A N 1
ATOM 1485 C CA . ALA A 1 196 ? 0.757 3.779 21.376 1.00 95.25 196 ALA A CA 1
ATOM 1486 C C . ALA A 1 196 ? -0.728 3.786 20.983 1.00 95.25 196 ALA A C 1
ATOM 1488 O O . ALA A 1 196 ? -1.592 3.701 21.855 1.00 95.25 196 ALA A O 1
ATOM 1489 N N . PHE A 1 197 ? -1.027 3.801 19.680 1.00 94.06 197 PHE A N 1
ATOM 1490 C CA . PHE A 1 197 ? -2.394 3.732 19.162 1.00 94.06 197 PHE A CA 1
ATOM 1491 C C . PHE A 1 197 ? -3.088 2.426 19.566 1.00 94.06 197 PHE A C 1
ATOM 1493 O O . PHE A 1 197 ? -4.218 2.449 20.051 1.00 94.06 197 PHE A O 1
ATOM 1500 N N . GLY A 1 198 ? -2.383 1.296 19.448 1.00 93.38 198 GLY A N 1
ATOM 1501 C CA . GLY A 1 198 ? -2.863 -0.005 19.90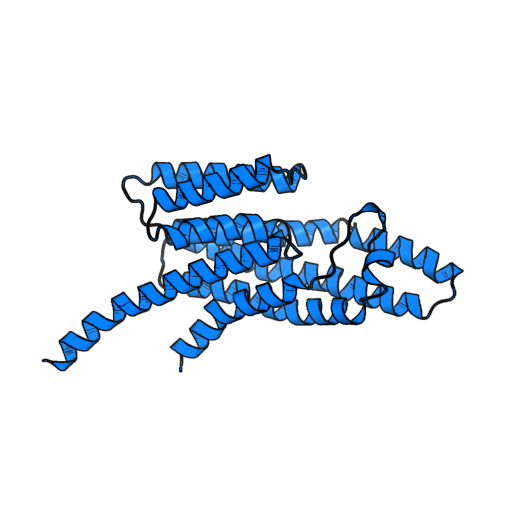9 1.00 93.38 198 GLY A CA 1
ATOM 1502 C C . GLY A 1 198 ? -3.098 -0.074 21.420 1.00 93.38 198 GLY A C 1
ATOM 1503 O O . GLY A 1 198 ? -4.035 -0.725 21.864 1.00 93.38 198 GLY A O 1
ATOM 1504 N N . VAL A 1 199 ? -2.312 0.624 22.242 1.00 94.62 199 VAL A N 1
ATOM 1505 C CA . VAL A 1 199 ? -2.515 0.656 23.703 1.00 94.62 199 VAL A CA 1
ATOM 1506 C C . VAL A 1 199 ? -3.793 1.416 24.079 1.00 94.62 199 VAL A C 1
ATOM 1508 O O . VAL A 1 199 ? -4.537 0.978 24.961 1.00 94.62 199 VAL A O 1
ATOM 1511 N N . VAL A 1 200 ? -4.090 2.528 23.400 1.00 94.31 200 VAL A N 1
ATOM 1512 C CA . VAL A 1 200 ? -5.221 3.410 23.753 1.00 94.31 200 VAL A CA 1
ATOM 1513 C C . VAL A 1 200 ? -6.564 3.008 23.129 1.00 94.31 200 VAL A C 1
ATOM 1515 O O . VAL A 1 200 ? -7.595 3.602 23.457 1.00 94.31 200 VAL A O 1
ATOM 1518 N N . ALA A 1 201 ? -6.586 2.008 22.245 1.00 93.50 201 ALA A N 1
ATOM 1519 C CA . ALA A 1 201 ? -7.789 1.563 21.549 1.00 93.50 201 ALA A CA 1
ATOM 1520 C C . ALA A 1 201 ? -7.888 0.037 21.451 1.00 93.50 201 ALA A C 1
ATOM 1522 O O . ALA A 1 201 ? -6.894 -0.665 21.328 1.00 93.50 201 ALA A O 1
ATOM 1523 N N . ARG A 1 202 ? -9.115 -0.486 21.463 1.00 92.00 202 ARG A N 1
ATOM 1524 C CA . ARG A 1 202 ? -9.418 -1.890 21.160 1.00 92.00 202 ARG A CA 1
ATOM 1525 C C . ARG A 1 202 ? -9.974 -2.034 19.740 1.00 92.00 202 ARG A C 1
ATOM 1527 O O . ARG A 1 202 ? -10.663 -1.121 19.297 1.00 92.00 202 ARG A O 1
ATOM 1534 N N . PRO A 1 203 ? -9.763 -3.179 19.070 1.00 92.62 203 PRO A N 1
ATOM 1535 C CA . PRO A 1 203 ? -8.861 -4.272 19.450 1.00 92.62 203 PRO A CA 1
ATOM 1536 C C . PRO A 1 203 ? -7.381 -3.882 19.300 1.00 92.62 203 PRO A C 1
ATOM 1538 O O . PRO A 1 203 ? -6.947 -3.508 18.216 1.00 92.62 203 PRO A O 1
ATOM 1541 N N . HIS A 1 204 ? -6.616 -4.008 20.393 1.00 90.25 204 HIS A N 1
ATOM 1542 C CA . HIS A 1 204 ? -5.283 -3.412 20.565 1.00 90.25 204 HIS A CA 1
ATOM 1543 C C . HIS A 1 204 ? -4.311 -3.695 19.414 1.00 90.25 204 HIS A C 1
ATOM 1545 O O . HIS A 1 204 ? -3.769 -2.779 18.798 1.00 90.25 204 HIS A O 1
ATOM 1551 N N . LEU A 1 205 ? -4.113 -4.977 19.106 1.00 93.69 205 LEU A N 1
ATOM 1552 C CA . LEU A 1 205 ? -3.151 -5.397 18.095 1.00 93.69 205 LEU A CA 1
ATOM 1553 C C . LEU A 1 205 ? -3.599 -4.970 16.688 1.00 93.69 205 LEU A C 1
ATOM 1555 O O . LEU A 1 205 ? -2.816 -4.365 15.967 1.00 93.69 205 LEU A O 1
ATOM 1559 N N . ALA A 1 206 ? -4.853 -5.220 16.309 1.00 95.88 206 ALA A N 1
ATOM 1560 C CA . ALA A 1 206 ? -5.344 -4.926 14.968 1.00 95.88 206 ALA A CA 1
ATOM 1561 C C . ALA A 1 206 ? -5.314 -3.433 14.646 1.00 95.88 206 ALA A C 1
ATOM 1563 O O . ALA A 1 206 ? -4.860 -3.068 13.568 1.00 95.88 206 ALA A O 1
ATOM 1564 N N . VAL A 1 207 ? -5.743 -2.556 15.557 1.00 95.62 207 VAL A N 1
ATOM 1565 C CA . VAL A 1 207 ? -5.746 -1.113 15.266 1.00 95.62 207 VAL A CA 1
ATOM 1566 C C . VAL A 1 207 ? -4.327 -0.540 15.185 1.00 95.62 207 VAL A C 1
ATOM 1568 O O . VAL A 1 207 ? -4.058 0.284 14.313 1.00 95.62 207 VAL A O 1
ATOM 1571 N N . GLY A 1 208 ? -3.398 -1.024 16.019 1.00 96.69 208 GLY A N 1
ATOM 1572 C CA . GLY A 1 208 ? -1.983 -0.656 15.929 1.00 96.69 208 GLY A CA 1
ATOM 1573 C C . GLY A 1 208 ? -1.316 -1.175 14.651 1.00 96.69 208 GLY A C 1
ATOM 1574 O O . GLY A 1 208 ? -0.590 -0.441 13.987 1.00 96.69 208 GLY A O 1
ATOM 1575 N N . LEU A 1 209 ? -1.602 -2.418 14.252 1.00 97.94 209 LEU A N 1
ATOM 1576 C CA . LEU A 1 209 ? -1.076 -3.010 13.019 1.00 97.94 209 LEU A CA 1
ATOM 1577 C C . LEU A 1 209 ? -1.680 -2.395 11.750 1.00 97.94 209 LEU A C 1
ATOM 1579 O O . LEU A 1 209 ? -0.957 -2.231 10.772 1.00 97.94 209 LEU A O 1
ATOM 1583 N N . LEU A 1 210 ? -2.962 -2.010 11.753 1.00 97.75 210 LEU A N 1
ATOM 1584 C CA . LEU A 1 210 ? -3.547 -1.227 10.660 1.00 97.75 210 LEU A CA 1
ATOM 1585 C C . LEU A 1 210 ? -2.837 0.119 10.534 1.00 97.75 210 LEU A C 1
ATOM 1587 O O . LEU A 1 210 ? -2.487 0.521 9.428 1.00 97.75 210 LEU A O 1
ATOM 1591 N N . LEU A 1 211 ? -2.567 0.791 11.656 1.00 96.31 211 LEU A N 1
ATOM 1592 C CA . LEU A 1 211 ? -1.822 2.043 11.625 1.00 96.31 211 LEU A CA 1
ATOM 1593 C C . LEU A 1 211 ? -0.413 1.841 11.046 1.00 96.31 211 LEU A C 1
ATOM 1595 O O . LEU A 1 211 ? -0.020 2.567 10.138 1.00 96.31 211 LEU A O 1
ATOM 1599 N N . MET A 1 212 ? 0.302 0.797 11.467 1.00 96.38 212 MET A N 1
ATOM 1600 C CA . MET A 1 212 ? 1.602 0.432 10.894 1.00 96.38 212 MET A CA 1
ATOM 1601 C C . MET A 1 212 ? 1.514 0.167 9.379 1.00 96.38 212 MET A C 1
ATOM 1603 O O . MET A 1 212 ? 2.312 0.693 8.604 1.00 96.38 212 MET A O 1
ATOM 1607 N N . ALA A 1 213 ? 0.518 -0.609 8.942 1.00 97.56 213 ALA A N 1
ATOM 1608 C CA . ALA A 1 213 ? 0.285 -0.927 7.535 1.00 97.56 213 ALA A CA 1
ATOM 1609 C C . ALA A 1 213 ? -0.019 0.316 6.685 1.00 97.56 213 ALA A C 1
ATOM 1611 O O . ALA A 1 213 ? 0.408 0.401 5.532 1.00 97.56 213 ALA A O 1
ATOM 1612 N N . SER A 1 214 ? -0.731 1.288 7.263 1.00 95.31 214 SER A N 1
ATOM 1613 C CA . SER A 1 214 ? -0.995 2.585 6.641 1.00 95.31 214 SER A CA 1
ATOM 1614 C C . SER A 1 214 ? 0.303 3.296 6.275 1.00 95.31 214 SER A C 1
ATOM 1616 O O . SER A 1 214 ? 0.414 3.816 5.170 1.00 95.31 214 SER A O 1
ATOM 1618 N N . PHE A 1 215 ? 1.281 3.320 7.182 1.00 93.06 215 PHE A N 1
ATOM 1619 C CA . PHE A 1 215 ? 2.567 3.967 6.940 1.00 93.06 215 PHE A CA 1
ATOM 1620 C C . PHE A 1 215 ? 3.402 3.200 5.925 1.00 93.06 215 PHE A C 1
ATOM 1622 O O . PHE A 1 215 ? 3.710 3.727 4.858 1.00 93.06 215 PHE A O 1
ATOM 1629 N N . LEU A 1 216 ? 3.742 1.951 6.251 1.00 94.31 216 LEU A N 1
ATOM 1630 C CA . LEU A 1 216 ? 4.772 1.194 5.544 1.00 94.31 216 LEU A CA 1
ATOM 1631 C C . LEU A 1 216 ? 4.432 0.999 4.062 1.00 94.31 216 LEU A C 1
ATOM 1633 O O . LEU A 1 216 ? 5.266 1.271 3.204 1.00 94.31 216 LEU A O 1
ATOM 1637 N N . PHE A 1 217 ? 3.192 0.615 3.756 1.00 95.44 217 PHE A N 1
ATOM 1638 C CA . PHE A 1 217 ? 2.779 0.367 2.374 1.00 95.44 217 PHE A CA 1
ATOM 1639 C C . PHE A 1 217 ? 2.520 1.661 1.584 1.00 95.44 217 PHE A C 1
ATOM 1641 O O . PHE A 1 217 ? 2.676 1.680 0.367 1.00 95.44 217 PHE A O 1
ATOM 1648 N N . SER A 1 218 ? 2.175 2.773 2.252 1.00 92.94 218 SER A N 1
ATOM 1649 C CA . SER A 1 218 ? 2.003 4.057 1.551 1.00 92.94 218 SER A CA 1
ATOM 1650 C C . SER A 1 218 ? 3.313 4.612 0.992 1.00 92.94 218 SER A C 1
ATOM 1652 O O . SER A 1 218 ? 3.296 5.343 0.004 1.00 92.94 218 SER A O 1
ATOM 1654 N N . VAL A 1 219 ? 4.448 4.260 1.599 1.00 89.62 219 VAL A N 1
ATOM 1655 C CA . VAL A 1 219 ? 5.769 4.680 1.122 1.00 89.62 219 VAL A CA 1
ATOM 1656 C C . VAL A 1 219 ? 6.126 3.960 -0.171 1.00 89.62 219 VAL A C 1
ATOM 1658 O O . VAL A 1 219 ? 6.519 4.586 -1.150 1.00 89.62 219 VAL A O 1
ATOM 1661 N N . THR A 1 220 ? 5.997 2.637 -0.176 1.00 90.81 220 THR A N 1
ATOM 1662 C CA . THR A 1 220 ? 6.276 1.799 -1.339 1.00 90.81 220 THR A CA 1
ATOM 1663 C C . THR A 1 220 ? 5.670 0.417 -1.128 1.00 90.81 220 THR A C 1
ATOM 1665 O O . THR A 1 220 ? 5.622 -0.069 0.004 1.00 90.81 220 THR A O 1
ATOM 1668 N N . HIS A 1 221 ? 5.244 -0.236 -2.210 1.00 94.31 221 HIS A N 1
ATOM 1669 C CA . HIS A 1 221 ? 4.909 -1.660 -2.176 1.00 94.31 221 HIS A CA 1
ATOM 1670 C C . HIS A 1 221 ? 6.159 -2.549 -2.330 1.00 94.31 221 HIS A C 1
ATOM 1672 O O . HIS A 1 221 ? 6.102 -3.744 -2.068 1.00 94.31 221 HIS A O 1
ATOM 1678 N N . ALA A 1 222 ? 7.311 -1.986 -2.706 1.00 93.50 222 ALA A N 1
ATOM 1679 C CA . ALA A 1 222 ? 8.555 -2.738 -2.823 1.00 93.50 222 ALA A CA 1
ATOM 1680 C C . ALA A 1 222 ? 9.197 -3.034 -1.441 1.00 93.50 222 ALA A C 1
ATOM 1682 O O . ALA A 1 222 ? 8.890 -2.380 -0.434 1.00 93.50 222 ALA A O 1
ATOM 1683 N N . PRO A 1 223 ? 10.122 -4.006 -1.363 1.00 92.38 223 PRO A N 1
ATOM 1684 C CA . PRO A 1 223 ? 10.881 -4.310 -0.163 1.00 92.38 223 PRO A CA 1
ATOM 1685 C C . PRO A 1 223 ? 11.699 -3.124 0.372 1.00 92.38 223 PRO A C 1
ATOM 1687 O O . PRO A 1 223 ? 12.218 -2.320 -0.402 1.00 92.38 223 PRO A O 1
ATOM 1690 N N . PRO A 1 224 ? 11.888 -3.041 1.703 1.00 91.81 224 PRO A N 1
ATOM 1691 C CA . PRO A 1 224 ? 11.307 -3.926 2.719 1.00 91.81 224 PRO A CA 1
ATOM 1692 C C . PRO A 1 224 ? 9.897 -3.499 3.163 1.00 91.81 224 PRO A C 1
ATOM 1694 O O . PRO A 1 224 ? 9.190 -4.281 3.794 1.00 91.81 224 PRO A O 1
ATOM 1697 N N . PHE A 1 225 ? 9.489 -2.260 2.882 1.00 92.88 225 PHE A N 1
ATOM 1698 C CA . PHE A 1 225 ? 8.338 -1.645 3.544 1.00 92.88 225 PHE A CA 1
ATOM 1699 C C . PHE A 1 225 ? 6.995 -2.185 3.058 1.00 92.88 225 PHE A C 1
ATOM 1701 O O . PHE A 1 225 ? 6.122 -2.427 3.890 1.00 92.88 225 PHE A O 1
ATOM 1708 N N . GLY A 1 226 ? 6.837 -2.442 1.760 1.00 95.19 226 GLY A N 1
ATOM 1709 C CA . GLY A 1 226 ? 5.587 -2.963 1.213 1.00 95.19 226 GLY A CA 1
ATOM 1710 C C . GLY A 1 226 ? 5.187 -4.313 1.806 1.00 95.19 226 GLY A C 1
ATOM 1711 O O . GLY A 1 226 ? 4.131 -4.394 2.444 1.00 95.19 226 GLY A O 1
ATOM 1712 N N . PRO A 1 227 ? 6.049 -5.346 1.722 1.00 97.44 227 PRO A N 1
ATOM 1713 C CA . PRO A 1 227 ? 5.788 -6.641 2.343 1.00 97.44 227 PRO A CA 1
ATOM 1714 C C . PRO A 1 227 ? 5.517 -6.559 3.846 1.00 97.44 227 PRO A C 1
ATOM 1716 O O . PRO A 1 227 ? 4.601 -7.213 4.343 1.00 97.44 227 PRO A O 1
ATOM 1719 N N . LEU A 1 228 ? 6.271 -5.732 4.582 1.00 97.31 228 LEU A N 1
ATOM 1720 C CA . LEU A 1 228 ? 6.050 -5.536 6.018 1.00 97.31 228 LEU A CA 1
ATOM 1721 C C . LEU A 1 228 ? 4.693 -4.877 6.298 1.00 97.31 228 LEU A C 1
ATOM 1723 O O . LEU A 1 228 ? 3.967 -5.321 7.186 1.00 97.31 228 LEU A O 1
ATOM 1727 N N . GLY A 1 229 ? 4.316 -3.861 5.521 1.00 97.94 229 GLY A N 1
ATOM 1728 C CA . GLY A 1 229 ? 3.015 -3.208 5.625 1.00 97.94 229 GLY A CA 1
ATOM 1729 C C . GLY A 1 229 ? 1.859 -4.167 5.344 1.00 97.94 229 GLY A C 1
ATOM 1730 O O . GLY A 1 229 ? 0.893 -4.208 6.107 1.00 97.94 229 GLY A O 1
ATOM 1731 N N . LEU A 1 230 ? 1.980 -4.992 4.303 1.00 98.56 230 LEU A N 1
ATOM 1732 C CA . LEU A 1 230 ? 0.988 -6.011 3.955 1.00 98.56 230 LEU A CA 1
ATOM 1733 C C . LEU A 1 230 ? 0.908 -7.128 4.999 1.00 98.56 230 LEU A C 1
ATOM 1735 O O . LEU A 1 230 ? -0.191 -7.584 5.313 1.00 98.56 230 LEU A O 1
ATOM 1739 N N . ALA A 1 231 ? 2.031 -7.524 5.602 1.00 98.38 231 ALA A N 1
ATOM 1740 C CA . ALA A 1 231 ? 2.046 -8.467 6.716 1.00 98.38 231 ALA A CA 1
ATOM 1741 C C . ALA A 1 231 ? 1.333 -7.893 7.952 1.00 98.38 231 ALA A C 1
ATOM 1743 O O . ALA A 1 231 ? 0.498 -8.572 8.554 1.00 98.38 231 ALA A O 1
ATOM 1744 N N . CYS A 1 232 ? 1.591 -6.627 8.304 1.00 98.56 232 CYS A N 1
ATOM 1745 C CA . CYS A 1 232 ? 0.862 -5.937 9.370 1.00 98.56 232 CYS A CA 1
ATOM 1746 C C . CYS A 1 232 ? -0.643 -5.885 9.072 1.00 98.56 232 CYS A C 1
ATOM 1748 O O . CYS A 1 232 ? -1.451 -6.223 9.939 1.00 98.56 232 CYS A O 1
ATOM 1750 N N . TYR A 1 233 ? -1.023 -5.533 7.841 1.00 98.69 233 TYR A N 1
ATOM 1751 C CA . TYR A 1 233 ? -2.418 -5.522 7.408 1.00 98.69 233 TYR A CA 1
ATOM 1752 C C . TYR A 1 233 ? -3.060 -6.908 7.539 1.00 98.69 233 TYR A C 1
ATOM 1754 O O . TYR A 1 233 ? -4.135 -7.035 8.121 1.00 98.69 233 TYR A O 1
ATOM 1762 N N . PHE A 1 234 ? -2.400 -7.951 7.028 1.00 98.62 234 PHE A N 1
ATOM 1763 C CA . PHE A 1 234 ? -2.876 -9.332 7.077 1.00 98.62 234 PHE A CA 1
ATOM 1764 C C . PHE A 1 234 ? -3.131 -9.785 8.516 1.00 98.62 234 PHE A C 1
ATOM 1766 O O . PHE A 1 234 ? -4.203 -10.304 8.816 1.00 98.62 234 PHE A O 1
ATOM 1773 N N . LEU A 1 235 ? -2.181 -9.546 9.424 1.00 98.44 235 LEU A N 1
ATOM 1774 C CA . LEU A 1 235 ? -2.312 -9.921 10.832 1.00 98.44 235 LEU A CA 1
ATOM 1775 C C . LEU A 1 235 ? -3.438 -9.148 11.533 1.00 98.44 235 LEU A C 1
ATOM 1777 O O . LEU A 1 235 ? -4.175 -9.726 12.336 1.00 98.44 235 LEU A O 1
ATOM 1781 N N . ALA A 1 236 ? -3.619 -7.866 11.203 1.00 98.31 236 ALA A N 1
ATOM 1782 C CA . ALA A 1 236 ? -4.744 -7.087 11.705 1.00 98.31 236 ALA A CA 1
ATOM 1783 C C . ALA A 1 236 ? -6.088 -7.630 11.201 1.00 98.31 236 ALA A C 1
ATOM 1785 O O . ALA A 1 236 ? -7.009 -7.844 11.991 1.00 98.31 236 ALA A O 1
ATOM 1786 N N . ALA A 1 237 ? -6.191 -7.894 9.897 1.00 98.06 237 ALA A N 1
ATOM 1787 C CA . ALA A 1 237 ? -7.379 -8.451 9.263 1.00 98.06 237 ALA A CA 1
ATOM 1788 C C . ALA A 1 237 ? -7.721 -9.839 9.827 1.00 98.06 237 ALA A C 1
ATOM 1790 O O . ALA A 1 237 ? -8.885 -10.114 10.118 1.00 98.06 237 ALA A O 1
ATOM 1791 N N . LEU A 1 238 ? -6.709 -10.681 10.054 1.00 97.38 238 LEU A N 1
ATOM 1792 C CA . LEU A 1 238 ? -6.857 -11.997 10.670 1.00 97.38 238 LEU A CA 1
ATOM 1793 C C . LEU A 1 238 ? -7.445 -11.883 12.076 1.00 97.38 238 LEU A C 1
ATOM 1795 O O . LEU A 1 238 ? -8.428 -12.555 12.380 1.00 97.38 238 LEU A O 1
ATOM 1799 N N . GLN A 1 239 ? -6.898 -11.004 12.921 1.00 96.44 239 GLN A N 1
ATOM 1800 C CA . GLN A 1 239 ? -7.439 -10.806 14.265 1.00 96.44 239 GLN A CA 1
ATOM 1801 C C . GLN A 1 239 ? -8.897 -10.324 14.224 1.00 96.44 239 GLN A C 1
ATOM 1803 O O . GLN A 1 239 ? -9.725 -10.820 14.991 1.00 96.44 239 GLN A O 1
ATOM 1808 N N . LEU A 1 240 ? -9.219 -9.378 13.339 1.00 95.50 240 LEU A N 1
ATOM 1809 C CA . LEU A 1 240 ? -10.573 -8.838 13.203 1.00 95.50 240 LEU A CA 1
ATOM 1810 C C . LEU A 1 240 ? -11.576 -9.896 12.723 1.00 95.50 240 LEU A C 1
ATOM 1812 O O . LEU A 1 240 ? -12.682 -9.965 13.255 1.00 95.50 240 LEU A O 1
ATOM 1816 N N . GLU A 1 241 ? -11.206 -10.746 11.761 1.00 94.31 241 GLU A N 1
ATOM 1817 C CA . GLU A 1 241 ? -12.074 -11.837 11.299 1.00 94.31 241 GLU A CA 1
ATOM 1818 C C . GLU A 1 241 ? -12.284 -12.894 12.398 1.00 94.31 241 GLU A C 1
ATOM 1820 O O . GLU A 1 241 ? -13.425 -13.290 12.635 1.00 94.31 241 GLU A O 1
ATOM 1825 N N . LEU A 1 242 ? -11.239 -13.257 13.154 1.00 91.62 242 LEU A N 1
ATOM 1826 C CA . LEU A 1 242 ? -11.357 -14.195 14.281 1.00 91.62 242 LEU A CA 1
ATOM 1827 C C . LEU A 1 242 ? -12.266 -13.663 15.403 1.00 91.62 242 LEU A C 1
ATOM 1829 O O . LEU A 1 242 ? -13.055 -14.412 15.979 1.00 91.62 242 LEU A O 1
ATOM 1833 N N . GLN A 1 243 ? -12.201 -12.363 15.706 1.00 88.94 243 GLN A N 1
ATOM 1834 C CA . GLN A 1 243 ? -13.104 -11.729 16.678 1.00 88.94 243 GLN A CA 1
ATOM 1835 C C . GLN A 1 243 ? -14.551 -11.675 16.180 1.00 88.94 243 GLN A C 1
ATOM 1837 O O . GLN A 1 243 ? -15.493 -11.788 16.959 1.00 88.94 243 GLN A O 1
ATOM 1842 N N . ARG A 1 244 ? -14.749 -11.519 14.871 1.00 83.94 244 ARG A N 1
ATOM 1843 C CA . ARG A 1 244 ? -16.084 -11.518 14.267 1.00 83.94 244 ARG A CA 1
ATOM 1844 C C . ARG A 1 244 ? -16.759 -12.884 14.395 1.00 83.94 244 ARG A C 1
ATOM 1846 O O . ARG A 1 244 ? -17.962 -12.951 14.630 1.00 83.94 244 ARG A O 1
ATOM 1853 N N . GLU A 1 245 ? -15.982 -13.958 14.284 1.00 79.31 245 GLU A N 1
ATOM 1854 C CA . GLU A 1 245 ? -16.451 -15.330 14.498 1.00 79.31 245 GLU A CA 1
ATOM 1855 C C . GLU A 1 245 ? -16.863 -15.576 15.948 1.00 79.31 245 GLU A C 1
ATOM 1857 O O . GLU A 1 245 ? -17.958 -16.089 16.193 1.00 79.31 245 GLU A O 1
ATOM 1862 N N . SER A 1 246 ? -16.031 -15.171 16.912 1.00 75.69 246 SER A N 1
ATOM 1863 C CA . SER A 1 246 ? -16.305 -15.412 18.332 1.00 75.69 246 SER A CA 1
ATOM 1864 C C . SER A 1 246 ? -17.574 -14.717 18.827 1.00 75.69 246 SER A C 1
ATOM 1866 O O . SER A 1 246 ? -18.242 -15.251 19.705 1.00 75.69 246 SER A O 1
ATOM 1868 N N . VAL A 1 247 ? -17.952 -13.579 18.238 1.00 73.06 247 VAL A N 1
ATOM 1869 C CA . VAL A 1 247 ? -19.219 -12.884 18.533 1.00 73.06 247 VAL A CA 1
ATOM 1870 C C . VAL A 1 247 ? -20.429 -13.566 17.879 1.00 73.06 247 VAL A C 1
ATOM 1872 O O . VAL A 1 247 ? -21.539 -13.448 18.386 1.00 73.06 247 VAL A O 1
ATOM 1875 N N . SER A 1 248 ? -20.243 -14.298 16.777 1.00 66.56 248 SER A N 1
ATOM 1876 C CA . SER A 1 248 ? -21.339 -14.959 16.043 1.00 66.56 248 SER A CA 1
ATOM 1877 C C . SER A 1 248 ? -21.726 -16.352 16.567 1.00 66.56 248 SER A C 1
ATOM 1879 O O . SER A 1 248 ? -22.840 -16.809 16.329 1.00 66.56 248 SER A O 1
ATOM 1881 N N . LEU A 1 249 ? -20.828 -17.033 17.286 1.00 61.84 249 LEU A N 1
ATOM 1882 C CA . LEU A 1 249 ? -21.050 -18.380 17.839 1.00 61.84 249 LEU A CA 1
ATOM 1883 C C . LEU A 1 249 ? -21.974 -18.464 19.086 1.00 61.84 249 LEU A C 1
ATOM 1885 O O . LEU A 1 249 ? -22.666 -19.475 19.217 1.00 61.84 249 LEU A O 1
ATOM 1889 N N . PRO A 1 250 ? -22.033 -17.474 20.005 1.00 56.66 250 PRO A N 1
ATOM 1890 C CA . PRO A 1 250 ? -22.866 -17.537 21.211 1.00 56.66 250 PRO A CA 1
ATOM 1891 C C . PRO A 1 250 ? -24.372 -17.562 20.925 1.00 56.66 250 PRO A C 1
ATOM 1893 O O . PRO A 1 250 ? -25.105 -18.290 21.589 1.00 56.66 250 PRO A O 1
ATOM 1896 N N . THR A 1 251 ? -24.832 -16.823 19.914 1.00 53.53 251 THR A N 1
ATOM 1897 C CA . THR A 1 251 ? -26.253 -16.732 19.536 1.00 53.53 251 THR A CA 1
ATOM 1898 C C . THR A 1 251 ? -26.776 -18.040 18.940 1.00 53.53 251 THR A C 1
ATOM 1900 O O . THR A 1 251 ? -27.844 -18.503 19.324 1.00 53.53 251 THR A O 1
ATOM 1903 N N . ALA A 1 252 ? -25.988 -18.709 18.092 1.00 52.88 252 ALA A N 1
ATOM 1904 C CA . ALA A 1 252 ? -26.389 -19.974 17.467 1.00 52.88 252 ALA A CA 1
ATOM 1905 C C . ALA A 1 252 ? -26.520 -21.141 18.467 1.00 52.88 252 ALA A C 1
ATOM 1907 O O . ALA A 1 252 ? -27.273 -22.083 18.231 1.00 52.88 252 ALA A O 1
ATOM 1908 N N . ARG A 1 253 ? -25.798 -21.097 19.597 1.00 53.12 253 ARG A N 1
ATOM 1909 C CA . ARG A 1 253 ? -25.888 -22.129 20.642 1.00 53.12 253 ARG A CA 1
ATOM 1910 C C . ARG A 1 253 ? -27.087 -21.911 21.577 1.00 53.12 253 ARG A C 1
ATOM 1912 O O . ARG A 1 253 ? -27.546 -22.875 22.175 1.00 53.12 253 ARG A O 1
ATOM 1919 N N . GLN A 1 254 ? -27.606 -20.687 21.694 1.00 50.7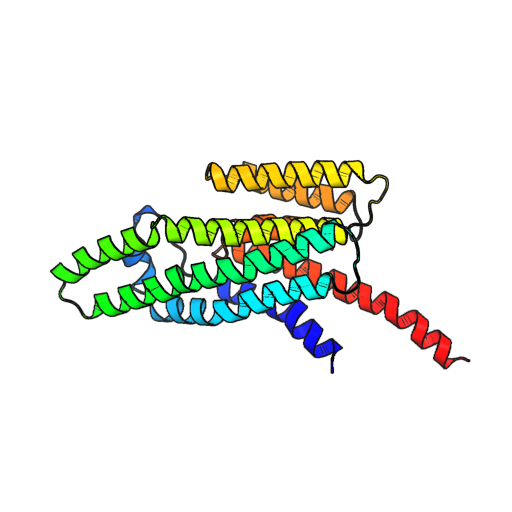2 254 GLN A N 1
ATOM 1920 C CA . GLN A 1 254 ? -28.816 -20.404 22.479 1.00 50.72 254 GLN A CA 1
ATOM 1921 C C . GLN A 1 254 ? -30.104 -20.796 21.742 1.00 50.72 254 GLN A C 1
ATOM 1923 O O . GLN A 1 254 ? -31.021 -21.292 22.385 1.00 50.72 254 GLN A O 1
ATOM 1928 N N . GLU A 1 255 ? -30.151 -20.669 20.415 1.00 51.22 255 GLU A N 1
ATOM 1929 C CA . GLU A 1 255 ? -31.317 -21.070 19.605 1.00 51.22 255 GLU A CA 1
ATOM 1930 C C . GLU A 1 255 ? -31.438 -22.594 19.417 1.00 51.22 255 GLU A C 1
ATOM 1932 O O . GLU A 1 255 ? -32.518 -23.103 19.151 1.00 51.22 255 GLU A O 1
ATOM 1937 N N . ALA A 1 256 ? -30.351 -23.354 19.590 1.00 54.59 256 ALA A N 1
ATOM 1938 C CA . ALA A 1 256 ? -30.373 -24.820 19.498 1.00 54.59 256 ALA A CA 1
ATOM 1939 C C . ALA A 1 256 ? -30.895 -25.521 20.773 1.00 54.59 256 ALA A C 1
ATOM 1941 O O . ALA A 1 256 ? -31.023 -26.745 20.794 1.00 54.59 256 ALA A O 1
ATOM 1942 N N . HIS A 1 257 ? -31.161 -24.762 21.841 1.00 54.06 257 HIS A N 1
ATOM 1943 C CA . HIS A 1 257 ? -31.662 -25.263 23.128 1.00 54.06 257 HIS A CA 1
ATOM 1944 C C . HIS A 1 257 ? -33.042 -24.696 23.511 1.00 54.06 257 HIS A C 1
ATOM 1946 O O . HIS A 1 257 ? -33.480 -24.891 24.646 1.00 54.06 257 HIS A O 1
ATOM 1952 N N . SER A 1 258 ? -33.720 -24.021 22.578 1.00 47.34 258 SER A N 1
ATOM 1953 C CA . SER A 1 258 ? -35.104 -23.535 22.688 1.00 47.34 258 SER A CA 1
ATOM 1954 C C . SER A 1 258 ? -35.998 -24.242 21.684 1.00 47.34 258 SER A C 1
ATOM 1956 O O . SER A 1 258 ? -37.126 -24.613 22.066 1.00 47.34 258 SER A O 1
#

Radius of gyration: 20.33 Å; chains: 1; bounding box: 59×41×60 Å

Secondary structure (DSSP, 8-state):
-HHHHHHIIIIIHHHHHHHHHHTS----GGGHHHHHHGGGHHHHHHHHHHHHHHHHHHHHHHHHHTTT--SHHHHHHHHHHHHHHHHHHHHHIIIIIHHHHHHHHHHTS-HHHHHHHHHHHHHHHT-HHHHHHHHHHHHHHHHHHHHHHHHT-EESS-HHHHHHHHHHHHHHHHHHHHH---SHHHHHHHHHHHHHHHHHEESHHHHHHHHHHHHHHHH-SSTTHHHHHHHHHHHHHHHHHHHHHHHHHHHHHHHTT-

pLDDT: mean 91.39, std 10.79, range [47.34, 98.81]

Sequence (258 aa):
MVIILRRLVVLGTPFVLAILDIFHPSFFAQTGVFQAISSQINWWITLHVLQLPLFCLLALSLYLLLKGVQNVAATISRISIAIFVIFYPAFDGLIGIGTGTLIRYAASLPAAQRVFLGNVIDAFWQSPIAYLLAALGSVGWAIAVLAAAIALSCPTWSRWPVIALAVFAGIVNASAQVLGMFSPVWLAAVVVTSIAFGVVARPHLAVGLLLMASFLFSVTHAPPFGPLGLACYFLAALQLELQRESVSLPTARQEAHS